Protein AF-X0YVS7-F1 (afdb_monomer)

Organism: NCBI:txid412755

Nearest PDB structures (foldseek):
  6ncr-assembly3_A  TM=9.269E-01  e=1.663E-16  Chlamydia trachomatis D/UW-3/CX
  6ncr-assembly3_B  TM=9.033E-01  e=6.149E-16  Chlamydia trachomatis D/UW-3/CX
  2a4m-assembly2_B  TM=9.485E-01  e=7.684E-14  Deinococcus radiodurans
  3tzl-assembly1_A  TM=8.059E-01  e=3.210E-11  Campylobacter jejuni subsp. jejuni NCTC 11168 = ATCC 700819
  5tev-assembly1_A  TM=7.959E-01  e=5.102E-10  Neisseria gonorrhoeae FA 1090

Structure (mmCIF, N/CA/C/O backbone):
data_AF-X0YVS7-F1
#
_entry.id   AF-X0YVS7-F1
#
loop_
_atom_site.group_PDB
_atom_site.id
_atom_site.type_symbol
_atom_site.label_atom_id
_atom_site.label_alt_id
_atom_site.label_comp_id
_atom_site.label_asym_id
_atom_site.label_entity_id
_atom_site.label_seq_id
_atom_site.pdbx_PDB_ins_code
_atom_site.Cartn_x
_atom_site.Cartn_y
_atom_site.Cartn_z
_atom_site.occupancy
_atom_site.B_iso_or_equiv
_atom_site.auth_seq_id
_atom_site.auth_comp_id
_atom_site.auth_asym_id
_atom_site.auth_atom_id
_atom_site.pdbx_PDB_model_num
ATOM 1 N N . SER A 1 1 ? -12.930 -1.961 31.053 1.00 79.44 1 SER A N 1
ATOM 2 C CA . SER A 1 1 ? -12.206 -1.254 29.972 1.00 79.44 1 SER A CA 1
ATOM 3 C C . SER A 1 1 ? -11.917 -2.235 28.845 1.00 79.44 1 SER A C 1
ATOM 5 O O . SER A 1 1 ? -11.417 -3.314 29.143 1.00 79.44 1 SER A O 1
ATOM 7 N N . LEU A 1 2 ? -12.246 -1.904 27.589 1.00 91.81 2 LEU A N 1
ATOM 8 C CA . LEU A 1 2 ? -12.100 -2.818 26.439 1.00 91.81 2 LEU A CA 1
ATOM 9 C C . LEU A 1 2 ? -10.646 -2.940 25.949 1.00 91.81 2 LEU A C 1
ATOM 11 O O . LEU A 1 2 ? -10.240 -4.007 25.489 1.00 91.81 2 LEU A O 1
ATOM 15 N N . VAL A 1 3 ? -9.836 -1.888 26.114 1.00 93.44 3 VAL A N 1
ATOM 16 C CA . VAL A 1 3 ? -8.416 -1.848 25.726 1.00 93.44 3 VAL A CA 1
ATOM 17 C C . VAL A 1 3 ? -7.592 -1.248 26.861 1.00 93.44 3 VAL A C 1
ATOM 19 O O . VAL A 1 3 ? -7.957 -0.228 27.440 1.00 93.44 3 VAL A O 1
ATOM 22 N N . SER A 1 4 ? -6.464 -1.876 27.190 1.00 92.19 4 SER A N 1
ATOM 23 C CA . SER A 1 4 ? -5.529 -1.360 28.191 1.00 92.19 4 SER A CA 1
ATOM 24 C C . SER A 1 4 ? -4.403 -0.552 27.542 1.00 92.19 4 SER A C 1
ATOM 26 O O . SER A 1 4 ? -3.980 -0.841 26.420 1.00 92.19 4 SER A O 1
ATOM 28 N N . VAL A 1 5 ? -3.847 0.420 28.272 1.00 90.88 5 VAL A N 1
ATOM 29 C CA . VAL A 1 5 ? -2.694 1.215 27.806 1.00 90.88 5 VAL A CA 1
ATOM 30 C C . VAL A 1 5 ? -1.506 0.328 27.381 1.00 90.88 5 VAL A C 1
ATOM 32 O O . VAL A 1 5 ? -0.957 0.557 26.300 1.00 90.88 5 VAL A O 1
ATOM 35 N N . PRO A 1 6 ? -1.126 -0.738 28.121 1.00 91.44 6 PRO A N 1
ATOM 36 C CA . PRO A 1 6 ? -0.067 -1.649 27.679 1.00 91.44 6 PRO A CA 1
ATOM 37 C C . PRO A 1 6 ? -0.381 -2.413 26.386 1.00 91.44 6 PRO A C 1
ATOM 39 O O . PRO A 1 6 ? 0.541 -2.806 25.671 1.00 91.44 6 PRO A O 1
ATOM 42 N N . ARG A 1 7 ? -1.657 -2.676 26.071 1.00 90.94 7 ARG A N 1
ATOM 43 C CA . ARG A 1 7 ? -2.043 -3.312 24.800 1.00 90.94 7 ARG A CA 1
ATOM 44 C C . ARG A 1 7 ? -1.901 -2.334 23.634 1.00 90.94 7 ARG A C 1
ATOM 46 O O . ARG A 1 7 ? -1.332 -2.726 22.616 1.00 90.94 7 AR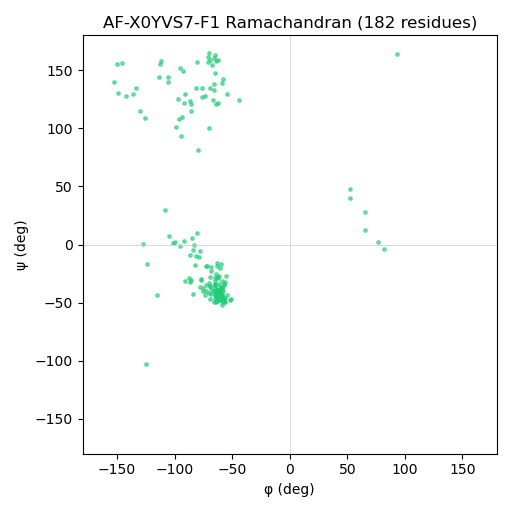G A O 1
ATOM 53 N N . ALA A 1 8 ? -2.343 -1.087 23.809 1.00 88.56 8 ALA A N 1
ATOM 54 C CA . ALA A 1 8 ? -2.214 -0.032 22.801 1.00 88.56 8 ALA A CA 1
ATOM 55 C C . ALA A 1 8 ? -0.738 0.273 22.476 1.00 88.56 8 ALA A C 1
ATOM 57 O O . ALA A 1 8 ? -0.341 0.280 21.316 1.00 88.56 8 ALA A O 1
ATOM 58 N N . ARG A 1 9 ? 0.127 0.380 23.497 1.00 87.94 9 ARG A N 1
ATOM 59 C CA . ARG A 1 9 ? 1.582 0.597 23.324 1.00 87.94 9 ARG A CA 1
ATOM 60 C C . ARG A 1 9 ? 2.322 -0.539 22.605 1.00 87.94 9 ARG A C 1
ATOM 62 O O . ARG A 1 9 ? 3.473 -0.370 22.207 1.00 87.94 9 ARG A O 1
ATOM 69 N N . ARG A 1 10 ? 1.714 -1.724 22.489 1.00 89.06 10 ARG A N 1
ATOM 70 C CA . ARG A 1 10 ? 2.327 -2.906 21.862 1.00 89.06 10 ARG A CA 1
ATOM 71 C C . ARG A 1 10 ? 1.964 -3.087 20.391 1.00 89.06 10 ARG A C 1
ATOM 73 O O . ARG A 1 10 ? 2.481 -4.016 19.782 1.00 89.06 10 ARG A O 1
ATOM 80 N N . ILE A 1 11 ? 1.139 -2.209 19.827 1.00 90.12 11 ILE A N 1
ATOM 81 C CA . ILE A 1 11 ? 0.800 -2.227 18.403 1.00 90.12 11 ILE A CA 1
ATOM 82 C C . ILE A 1 11 ? 2.081 -1.953 17.582 1.00 90.12 11 ILE A C 1
ATOM 84 O O . ILE A 1 11 ? 2.715 -0.917 17.802 1.00 90.12 11 ILE A O 1
ATOM 88 N N . PRO A 1 12 ? 2.500 -2.867 16.682 1.00 88.00 12 PRO A N 1
ATOM 89 C CA . PRO A 1 12 ? 3.775 -2.757 15.965 1.00 88.00 12 PRO A CA 1
ATOM 90 C C . PRO A 1 12 ? 3.917 -1.474 15.142 1.00 88.00 12 PRO A C 1
ATOM 92 O O . PRO A 1 12 ? 4.903 -0.760 15.297 1.00 88.00 12 PRO A O 1
ATOM 95 N N . THR A 1 13 ? 2.901 -1.127 14.353 1.00 84.81 13 THR A N 1
ATOM 96 C CA . THR A 1 13 ? 2.870 0.081 13.508 1.00 84.81 13 THR A CA 1
ATOM 97 C C . THR A 1 13 ? 3.038 1.368 14.305 1.00 84.81 13 THR A C 1
ATOM 99 O O . THR A 1 13 ? 3.748 2.267 13.866 1.00 84.81 13 THR A O 1
ATOM 102 N N . LEU A 1 14 ? 2.448 1.464 15.501 1.00 86.62 14 LEU A N 1
ATOM 103 C CA . LEU A 1 14 ? 2.638 2.629 16.369 1.00 86.62 14 LEU A CA 1
ATOM 104 C C . LEU A 1 14 ? 4.086 2.741 16.856 1.00 86.62 14 LEU A C 1
ATOM 106 O O . LEU A 1 14 ? 4.637 3.838 16.899 1.00 86.62 14 LEU A O 1
ATOM 110 N N . LYS A 1 15 ? 4.723 1.616 17.205 1.00 85.25 15 LYS A N 1
ATOM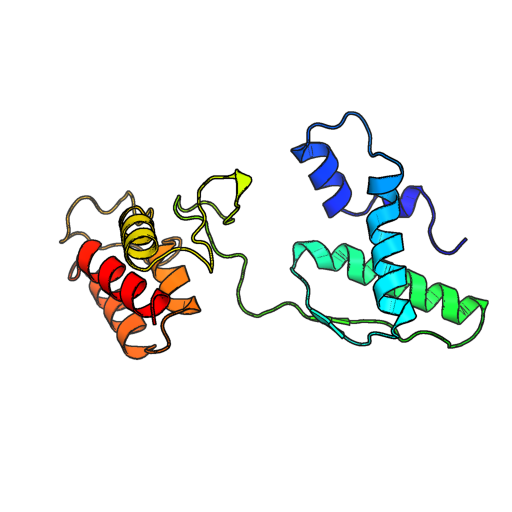 111 C CA . LYS A 1 15 ? 6.141 1.609 17.599 1.00 85.25 15 LYS A CA 1
ATOM 112 C C . LYS A 1 15 ? 7.042 2.042 16.448 1.00 85.25 15 LYS A C 1
ATOM 114 O O . LYS A 1 15 ? 7.980 2.805 16.667 1.00 85.25 15 LYS A O 1
ATOM 119 N N . GLU A 1 16 ? 6.753 1.559 15.244 1.00 86.44 16 GLU A N 1
ATOM 120 C CA . GLU A 1 16 ? 7.469 1.949 14.030 1.00 86.44 16 GLU A CA 1
ATOM 121 C C . GLU A 1 16 ? 7.295 3.441 13.750 1.00 86.44 16 GLU A C 1
ATOM 123 O O . GLU A 1 16 ? 8.291 4.132 13.587 1.00 86.44 16 GLU A O 1
ATOM 128 N N . GLN A 1 17 ? 6.074 3.976 13.824 1.00 86.12 17 GLN A N 1
ATOM 129 C CA . GLN A 1 17 ? 5.819 5.408 13.633 1.00 86.12 17 GLN A CA 1
ATOM 130 C C . GLN A 1 17 ? 6.556 6.288 14.648 1.00 86.12 17 GLN A C 1
ATOM 132 O O . GLN A 1 17 ? 7.164 7.280 14.256 1.00 86.12 17 GLN A O 1
ATOM 137 N N . VAL A 1 18 ? 6.547 5.930 15.938 1.00 87.94 18 VAL A N 1
ATOM 138 C CA . VAL A 1 18 ? 7.291 6.665 16.980 1.00 87.94 18 VAL A CA 1
ATOM 139 C C . VAL A 1 18 ? 8.786 6.695 16.664 1.00 87.94 18 VAL A C 1
ATOM 141 O O . VAL A 1 18 ? 9.413 7.749 16.751 1.00 87.94 18 VAL A O 1
ATOM 144 N N . ARG A 1 19 ? 9.349 5.553 16.254 1.00 88.12 19 ARG A N 1
ATOM 145 C CA . ARG A 1 19 ? 10.762 5.434 15.878 1.00 88.12 19 ARG A CA 1
ATOM 146 C C . ARG A 1 19 ? 11.085 6.243 14.621 1.00 88.12 19 ARG A C 1
ATOM 148 O O . ARG A 1 19 ? 12.054 6.997 14.617 1.00 88.12 19 ARG A O 1
ATOM 155 N N . ASP A 1 20 ? 10.290 6.091 13.570 1.00 85.81 20 ASP A N 1
ATOM 156 C CA . ASP A 1 20 ? 10.552 6.670 12.252 1.00 85.81 20 ASP A CA 1
ATOM 157 C C . ASP A 1 20 ? 10.382 8.200 12.267 1.00 85.81 20 ASP A C 1
ATOM 159 O O . ASP A 1 20 ? 11.137 8.918 11.612 1.00 85.81 20 ASP A O 1
ATOM 163 N N . LEU A 1 21 ? 9.452 8.710 13.083 1.00 85.75 21 LEU A N 1
ATOM 164 C CA . LEU A 1 21 ? 9.272 10.141 13.347 1.00 85.75 21 LEU A CA 1
ATOM 165 C C . LEU A 1 21 ? 10.218 10.687 14.430 1.00 85.75 21 LEU A C 1
ATOM 167 O O . LEU A 1 21 ? 10.166 11.879 14.726 1.00 85.75 21 LEU A O 1
ATOM 171 N N . LYS A 1 22 ? 11.081 9.842 15.012 1.00 88.94 22 LYS A N 1
ATOM 172 C CA . LYS A 1 22 ? 12.030 10.193 16.085 1.00 88.94 22 LYS A CA 1
ATOM 173 C C . LYS A 1 22 ? 11.363 10.897 17.273 1.00 88.94 22 LYS A C 1
ATOM 175 O O . LYS A 1 22 ? 11.903 11.852 17.824 1.00 88.94 22 LYS A O 1
ATOM 180 N N . LEU A 1 23 ? 10.175 10.434 17.656 1.00 87.62 23 LEU A N 1
ATOM 181 C CA . LEU A 1 23 ? 9.437 10.983 18.789 1.00 87.62 23 LEU A CA 1
ATOM 182 C C . LEU A 1 23 ? 9.981 10.397 20.096 1.00 87.62 23 LEU A C 1
ATOM 184 O O . LEU A 1 23 ? 10.153 9.185 20.209 1.00 87.62 23 LEU A O 1
ATOM 188 N N . GLU A 1 24 ? 10.191 11.241 21.107 1.00 85.19 24 GLU A N 1
ATOM 189 C CA . GLU A 1 24 ? 10.610 10.790 22.445 1.00 85.19 24 GLU A CA 1
ATOM 190 C C . GLU A 1 24 ? 9.539 9.926 23.124 1.00 85.19 24 GLU A C 1
ATOM 192 O O . GLU A 1 24 ? 9.838 8.983 23.857 1.00 85.19 24 GLU A O 1
ATOM 197 N N . SER A 1 25 ? 8.267 10.238 22.871 1.00 84.44 25 SER A N 1
ATOM 198 C CA . SER A 1 25 ? 7.131 9.475 23.371 1.00 84.44 25 SER A CA 1
ATOM 199 C C . SER A 1 25 ? 5.943 9.551 22.415 1.00 84.44 25 SER A C 1
ATOM 201 O O . SER A 1 25 ? 5.798 10.488 21.628 1.00 84.44 25 SER A O 1
ATOM 203 N N . ALA A 1 26 ? 5.076 8.540 22.474 1.00 85.44 26 ALA A N 1
ATOM 204 C CA . ALA A 1 26 ? 3.822 8.559 21.737 1.00 85.44 26 ALA A CA 1
ATOM 205 C C . ALA A 1 26 ? 2.840 9.527 22.407 1.00 85.44 26 ALA A C 1
ATOM 207 O O . ALA A 1 26 ? 2.559 9.400 23.602 1.00 85.44 26 ALA A O 1
ATOM 208 N N . SER A 1 27 ? 2.271 10.449 21.628 1.00 89.94 27 SER A N 1
ATOM 209 C CA . SER A 1 27 ? 1.167 11.281 22.103 1.00 89.94 27 SER A CA 1
ATOM 210 C C . SER A 1 27 ? -0.063 10.421 22.415 1.00 89.94 27 SER A C 1
ATOM 212 O O . SER A 1 27 ? -0.239 9.325 21.874 1.00 89.94 27 SER A O 1
ATOM 214 N N . MET A 1 28 ? -0.961 10.932 23.260 1.00 89.81 28 MET A N 1
ATOM 215 C CA . MET A 1 28 ? -2.230 10.248 23.533 1.00 89.81 28 MET A CA 1
ATOM 216 C C . MET A 1 28 ? -3.060 10.046 22.264 1.00 89.81 28 MET A C 1
ATOM 218 O O . MET A 1 28 ? -3.664 8.990 22.105 1.00 89.81 28 MET A O 1
ATOM 222 N N . ALA A 1 29 ? -3.033 11.011 21.340 1.00 90.81 29 ALA A N 1
ATOM 223 C CA . ALA A 1 29 ? -3.699 10.890 20.046 1.00 90.81 29 ALA A CA 1
ATOM 224 C C . ALA A 1 29 ? -3.126 9.727 19.220 1.00 90.81 29 ALA A C 1
ATOM 226 O O . ALA A 1 29 ? -3.884 8.919 18.690 1.00 90.81 29 ALA A O 1
ATOM 227 N N . LEU A 1 30 ? -1.797 9.587 19.176 1.00 90.19 30 LEU A N 1
ATOM 228 C CA . LEU A 1 30 ? -1.139 8.494 18.460 1.00 90.19 30 LEU A CA 1
ATOM 229 C C . LEU A 1 30 ? -1.452 7.126 19.089 1.00 90.19 30 LEU A C 1
ATOM 231 O O . LEU A 1 30 ? -1.698 6.159 18.376 1.00 90.19 30 LEU A O 1
ATOM 235 N N . LEU A 1 31 ? -1.495 7.043 20.422 1.00 90.81 31 LEU A N 1
ATOM 236 C CA . LEU A 1 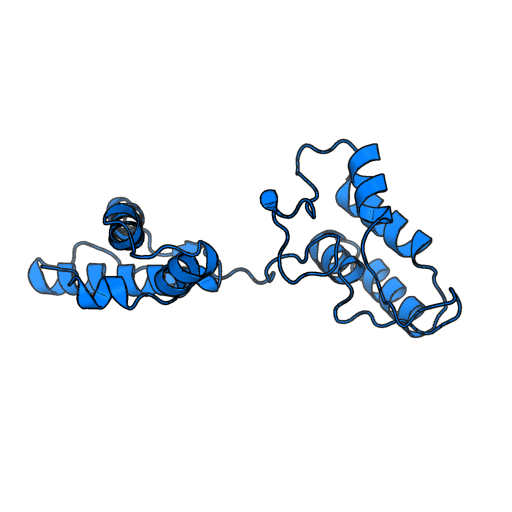31 ? -1.861 5.810 21.130 1.00 90.81 31 LEU A CA 1
ATOM 237 C C . LEU A 1 31 ? -3.337 5.434 20.959 1.00 90.81 31 LEU A C 1
ATOM 239 O O . LEU A 1 31 ? -3.658 4.247 20.905 1.00 90.81 31 LEU A O 1
ATOM 243 N N . ALA A 1 32 ? -4.227 6.426 20.908 1.00 92.50 32 ALA A N 1
ATOM 244 C CA . ALA A 1 32 ? -5.665 6.219 20.773 1.00 92.50 32 ALA A CA 1
ATOM 245 C C . ALA A 1 32 ? -6.107 5.982 19.322 1.00 92.50 32 ALA A C 1
ATOM 247 O O . ALA A 1 32 ? -7.190 5.445 19.111 1.00 92.50 32 ALA A O 1
ATOM 248 N N . TYR A 1 33 ? -5.286 6.335 18.330 1.00 93.88 33 TYR A N 1
ATOM 249 C CA . TYR A 1 33 ? -5.648 6.256 16.913 1.00 93.88 33 TYR A CA 1
ATOM 250 C C . TYR A 1 33 ? -6.199 4.881 16.476 1.00 93.88 33 TYR A C 1
ATOM 252 O O . TYR A 1 33 ? -7.283 4.855 15.897 1.00 93.88 33 TYR A O 1
ATOM 260 N N . PRO A 1 34 ? -5.583 3.729 16.812 1.00 94.62 34 PRO A N 1
ATOM 261 C CA . PRO A 1 34 ? -6.146 2.431 16.425 1.00 94.62 34 PRO A CA 1
ATOM 262 C C . PRO A 1 34 ? -7.463 2.088 17.136 1.00 94.62 34 PRO A C 1
ATOM 264 O O . PRO A 1 34 ? -8.241 1.278 16.643 1.00 94.62 34 PRO A O 1
ATOM 267 N N . ILE A 1 35 ? -7.722 2.689 18.302 1.00 95.44 35 ILE A N 1
ATOM 268 C CA . ILE A 1 35 ? -8.990 2.535 19.029 1.00 95.44 35 ILE A CA 1
ATOM 269 C C . ILE A 1 35 ? -10.078 3.363 18.341 1.00 95.44 35 ILE A C 1
ATOM 271 O O . ILE A 1 35 ? -11.201 2.889 18.197 1.00 95.44 35 ILE A O 1
ATOM 275 N N . LEU A 1 36 ? -9.739 4.572 17.884 1.00 96.75 36 LEU A N 1
ATOM 276 C CA . LEU A 1 36 ? -10.638 5.396 17.080 1.00 96.75 36 LEU A CA 1
ATOM 277 C C . LEU A 1 36 ? -10.979 4.696 15.757 1.00 96.75 36 LEU A C 1
ATOM 279 O O . LEU A 1 36 ? -12.152 4.548 15.443 1.00 96.75 36 LEU A O 1
ATOM 283 N N . GLN A 1 37 ? -9.979 4.133 15.073 1.00 97.06 37 GLN A N 1
ATOM 284 C CA . GLN A 1 37 ? -10.190 3.329 13.866 1.00 97.06 37 GLN A CA 1
ATOM 285 C C . GLN A 1 37 ? -11.106 2.119 14.124 1.00 97.06 37 GLN A C 1
ATOM 287 O O . GLN A 1 37 ? -11.955 1.792 13.297 1.00 97.06 37 GLN A O 1
ATOM 292 N N . ALA A 1 38 ? -10.963 1.451 15.273 1.00 97.38 38 ALA A N 1
ATOM 293 C CA . ALA A 1 38 ? -11.867 0.370 15.649 1.00 97.38 38 ALA A CA 1
ATOM 294 C C . ALA A 1 38 ? -13.306 0.871 15.852 1.00 97.38 38 ALA A C 1
ATOM 296 O O . ALA A 1 38 ? -14.245 0.194 15.442 1.00 97.38 38 ALA A O 1
ATOM 297 N N . ALA A 1 39 ? -13.488 2.052 16.450 1.00 97.69 39 ALA A N 1
ATOM 298 C CA . ALA A 1 39 ? -14.806 2.665 16.578 1.00 97.69 39 ALA A CA 1
ATOM 299 C C . ALA A 1 39 ? -15.421 2.961 15.201 1.00 97.69 39 ALA A C 1
ATOM 301 O O . ALA A 1 39 ? -16.575 2.597 14.986 1.00 97.69 39 ALA A O 1
ATOM 302 N N . ASP A 1 40 ? -14.643 3.511 14.262 1.00 98.19 40 ASP A N 1
ATOM 303 C CA . ASP A 1 40 ? -15.088 3.800 12.891 1.00 98.19 40 ASP A CA 1
ATOM 304 C C . ASP A 1 40 ? -15.563 2.532 12.156 1.00 98.19 40 ASP A C 1
ATOM 306 O O . ASP A 1 40 ? -16.600 2.539 11.496 1.00 98.19 40 ASP A O 1
ATOM 310 N N . ILE A 1 41 ? -14.841 1.414 12.302 1.00 98.06 41 ILE A N 1
ATOM 311 C CA . ILE A 1 41 ? -15.212 0.128 11.685 1.00 98.06 41 ILE A CA 1
ATOM 312 C C . ILE A 1 41 ? -16.477 -0.454 12.332 1.00 98.06 41 ILE A C 1
ATOM 314 O O . ILE A 1 41 ? -17.389 -0.916 11.642 1.00 98.06 41 ILE A O 1
ATOM 318 N N . LEU A 1 42 ? -16.535 -0.466 13.666 1.00 98.00 42 LEU A N 1
ATOM 319 C CA . LEU A 1 42 ? -17.599 -1.150 14.401 1.00 98.00 42 LEU A CA 1
ATOM 320 C C . LEU A 1 42 ? -18.910 -0.361 14.404 1.00 98.00 42 LEU A C 1
ATOM 322 O O . LEU A 1 42 ? -19.977 -0.976 14.396 1.00 98.00 42 LEU A O 1
ATOM 326 N N . MET A 1 43 ? -18.863 0.975 14.359 1.00 97.75 43 MET A N 1
ATOM 327 C CA . MET A 1 43 ? -20.076 1.800 14.338 1.00 97.75 43 MET A CA 1
ATOM 328 C C . MET A 1 43 ? -20.912 1.587 13.070 1.00 97.75 43 MET A C 1
ATOM 330 O O . MET A 1 43 ? -22.137 1.653 13.134 1.00 97.75 43 MET A O 1
ATOM 334 N N . VAL A 1 44 ? -20.266 1.271 11.942 1.00 97.56 44 VAL A N 1
ATOM 335 C CA . VAL A 1 44 ? -20.938 0.895 10.686 1.00 97.56 44 VAL A CA 1
ATOM 336 C C . VAL A 1 44 ? -21.137 -0.616 10.544 1.00 97.56 44 VAL A C 1
ATOM 338 O O . VAL A 1 44 ? -21.635 -1.065 9.517 1.00 97.56 44 VAL A O 1
ATOM 341 N N . LYS A 1 45 ? -20.759 -1.402 11.564 1.00 97.25 45 LYS A N 1
ATOM 342 C CA . LYS A 1 45 ? -20.797 -2.872 11.566 1.00 97.25 45 LYS A CA 1
ATOM 343 C C . LYS A 1 45 ? -20.090 -3.486 10.351 1.00 97.25 45 LYS A C 1
ATOM 345 O O . LYS A 1 45 ? -20.636 -4.364 9.697 1.00 97.25 45 LYS A O 1
ATOM 350 N N . GLY A 1 46 ? -18.881 -3.020 10.042 1.00 94.94 46 GLY A N 1
ATOM 351 C CA . GLY A 1 46 ? -18.110 -3.563 8.925 1.00 94.94 46 GLY A CA 1
ATOM 352 C C . GLY A 1 46 ? -17.675 -5.012 9.168 1.00 94.94 46 GLY A C 1
ATOM 353 O O . GLY A 1 46 ? -16.997 -5.288 10.155 1.00 94.94 46 GLY A O 1
ATOM 354 N N . ASP A 1 47 ? -18.019 -5.918 8.252 1.00 95.06 47 ASP A N 1
ATOM 355 C CA . ASP A 1 47 ? -17.567 -7.319 8.274 1.00 95.06 47 ASP A CA 1
ATOM 356 C C . ASP A 1 47 ? -16.203 -7.511 7.595 1.00 95.06 47 ASP A C 1
ATOM 358 O O . ASP A 1 47 ? -15.422 -8.374 7.987 1.00 95.06 47 ASP A O 1
ATOM 362 N N . LEU A 1 48 ? -15.892 -6.691 6.586 1.00 95.75 48 LEU A N 1
ATOM 363 C CA . LEU A 1 48 ? -14.672 -6.786 5.788 1.00 95.75 48 LEU A CA 1
ATOM 364 C C . LEU A 1 48 ? -14.064 -5.399 5.584 1.00 95.75 48 LEU A C 1
ATOM 366 O O . LEU A 1 48 ? -14.748 -4.471 5.157 1.00 95.75 48 LEU A O 1
ATOM 370 N N . VAL A 1 49 ? -12.769 -5.259 5.868 1.00 95.81 49 VAL A N 1
ATOM 371 C CA . VAL A 1 49 ? -12.065 -3.972 5.827 1.00 95.81 49 VAL A CA 1
ATOM 372 C C . VAL A 1 49 ? -10.842 -4.075 4.911 1.00 95.81 49 VAL A C 1
ATOM 374 O O . VAL A 1 49 ? -9.861 -4.726 5.281 1.00 95.81 49 VAL A O 1
ATOM 377 N N . PRO A 1 50 ? -10.863 -3.443 3.721 1.00 93.38 50 PRO A N 1
ATOM 378 C CA . PRO A 1 50 ? -9.700 -3.367 2.844 1.00 93.38 50 PRO A CA 1
ATOM 379 C C . PRO A 1 50 ? -8.558 -2.604 3.514 1.00 93.38 50 PRO A C 1
ATOM 381 O O . PRO A 1 50 ? -8.716 -1.444 3.894 1.00 93.38 50 PRO A O 1
ATOM 384 N N . VAL A 1 51 ? -7.402 -3.250 3.662 1.00 91.25 51 VAL A N 1
ATOM 385 C CA . VAL A 1 51 ? -6.248 -2.675 4.357 1.00 91.25 51 VAL A CA 1
ATOM 386 C C . VAL A 1 51 ? -4.913 -3.105 3.753 1.00 91.25 51 VAL A C 1
ATOM 388 O O . VAL A 1 51 ? -4.780 -4.165 3.143 1.00 91.25 51 VAL A O 1
ATOM 391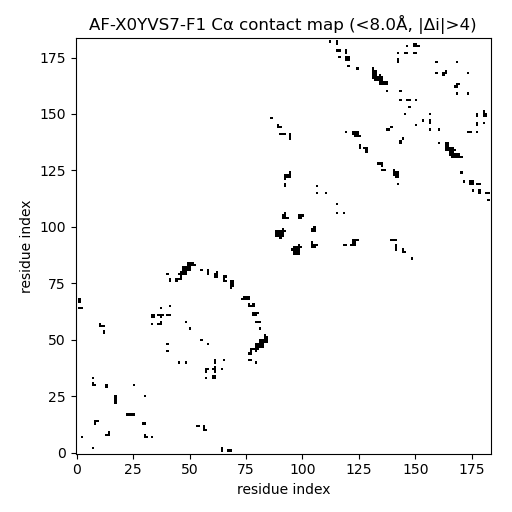 N N . GLY A 1 52 ? -3.883 -2.284 3.971 1.00 87.44 52 GLY A N 1
ATOM 392 C CA . GLY A 1 52 ? -2.495 -2.683 3.743 1.00 87.44 52 GLY A CA 1
ATOM 393 C C . GLY A 1 52 ? -2.022 -3.724 4.765 1.00 87.44 52 GLY A C 1
ATOM 394 O O . GLY A 1 52 ? -2.568 -3.833 5.865 1.00 87.44 52 GLY A O 1
ATOM 395 N N . LYS A 1 53 ? -0.971 -4.483 4.423 1.00 85.19 53 LYS A N 1
ATOM 396 C CA . LYS A 1 53 ? -0.380 -5.498 5.322 1.00 85.19 53 LYS A CA 1
ATOM 397 C C . LYS A 1 53 ? 0.080 -4.914 6.659 1.00 85.19 53 LYS A C 1
ATOM 399 O O . LYS A 1 53 ? -0.035 -5.572 7.686 1.00 85.19 53 LYS A O 1
ATOM 404 N N . ASP A 1 54 ? 0.579 -3.684 6.643 1.00 84.38 54 ASP A N 1
ATOM 405 C CA . ASP A 1 54 ? 0.988 -2.928 7.827 1.00 84.38 54 ASP A CA 1
ATOM 406 C C . ASP A 1 54 ? -0.188 -2.679 8.788 1.00 84.38 54 ASP A C 1
ATOM 408 O O . ASP A 1 54 ? -0.037 -2.753 10.004 1.00 84.38 54 ASP A O 1
ATOM 412 N N . GLN A 1 55 ? -1.396 -2.490 8.263 1.00 89.62 55 GLN A N 1
ATOM 413 C CA . GLN A 1 55 ? -2.582 -2.150 9.053 1.00 89.62 55 GLN A CA 1
ATOM 414 C C . GLN A 1 55 ? -3.301 -3.365 9.667 1.00 89.62 55 GLN A C 1
ATOM 416 O O . GLN A 1 55 ? -4.215 -3.193 10.475 1.00 89.62 55 GLN A O 1
ATOM 421 N N . LEU A 1 56 ? -2.878 -4.599 9.365 1.00 92.19 56 LEU A N 1
ATOM 422 C CA . LEU A 1 56 ? -3.491 -5.816 9.922 1.00 92.19 56 LEU A CA 1
ATOM 423 C C . LEU A 1 56 ? -3.495 -5.837 11.456 1.00 92.19 56 LEU A C 1
ATOM 425 O O . LEU A 1 56 ? -4.433 -6.337 12.074 1.00 92.19 56 LEU A O 1
ATOM 429 N N . SER A 1 57 ? -2.478 -5.245 12.086 1.00 93.88 57 SER A N 1
ATOM 430 C CA . SER A 1 57 ? -2.410 -5.150 13.547 1.00 93.88 57 SER A CA 1
ATOM 431 C C . SER A 1 57 ? -3.529 -4.291 14.159 1.00 93.88 57 SER A C 1
ATOM 433 O O . SER A 1 57 ? -3.949 -4.552 15.289 1.00 93.88 57 SER A O 1
ATOM 435 N N . HIS A 1 58 ? -4.045 -3.301 13.420 1.00 95.06 58 HIS A N 1
ATOM 436 C CA . HIS A 1 58 ? -5.189 -2.485 13.838 1.00 95.06 58 HIS A CA 1
ATOM 437 C C . HIS A 1 58 ? -6.506 -3.240 13.649 1.00 95.06 58 HIS A C 1
ATOM 439 O O . HIS A 1 58 ? -7.394 -3.156 14.499 1.00 95.06 58 HIS A O 1
ATOM 445 N N . ILE A 1 59 ? -6.618 -4.036 12.580 1.00 96.31 59 ILE A N 1
ATOM 446 C CA . ILE A 1 59 ? -7.776 -4.914 12.383 1.00 96.31 59 ILE A CA 1
ATOM 447 C C . ILE A 1 59 ? -7.848 -5.961 13.495 1.00 96.31 59 ILE A C 1
ATOM 449 O O . ILE A 1 59 ? -8.917 -6.160 14.064 1.00 96.31 59 ILE A O 1
ATOM 453 N N . GLU A 1 60 ? -6.724 -6.552 13.909 1.00 95.62 60 GLU A N 1
ATOM 454 C CA . GLU A 1 60 ? -6.733 -7.492 15.038 1.00 95.62 60 GLU A CA 1
ATOM 455 C C . GLU A 1 60 ? -7.150 -6.821 16.354 1.00 95.62 60 GLU A C 1
ATOM 457 O O . GLU A 1 60 ? -7.943 -7.383 17.108 1.00 95.62 60 GLU A O 1
ATOM 462 N N . LEU A 1 61 ? -6.705 -5.585 16.612 1.00 96.19 61 LEU A N 1
ATOM 463 C CA . LEU A 1 61 ? -7.206 -4.822 17.759 1.00 96.19 61 LEU A CA 1
ATOM 464 C C . LEU A 1 61 ? -8.724 -4.600 17.667 1.00 96.19 61 LEU A C 1
ATOM 466 O O . LEU A 1 61 ? -9.427 -4.757 18.663 1.00 96.19 61 LEU A O 1
ATOM 470 N N . THR A 1 62 ? -9.235 -4.268 16.482 1.00 97.56 62 THR A N 1
ATOM 471 C CA . THR A 1 62 ? -10.675 -4.079 16.249 1.00 97.56 62 THR A CA 1
ATOM 472 C C . THR A 1 62 ? -11.451 -5.365 16.545 1.00 97.56 62 THR A C 1
ATOM 474 O O . THR A 1 62 ? -12.465 -5.332 17.240 1.00 97.56 62 THR A O 1
ATOM 477 N N . ARG A 1 63 ? -10.928 -6.520 16.117 1.00 97.75 63 ARG A N 1
ATOM 478 C CA . ARG A 1 63 ? -11.487 -7.849 16.415 1.00 97.75 63 ARG A CA 1
ATOM 479 C C . ARG A 1 63 ? -11.463 -8.172 17.907 1.00 97.75 63 ARG A C 1
ATOM 481 O O . ARG A 1 63 ? -12.412 -8.754 18.428 1.00 97.75 63 ARG A O 1
ATOM 488 N N . GLU A 1 64 ? -10.384 -7.834 18.615 1.00 96.94 64 GLU A N 1
ATOM 489 C CA . GLU A 1 64 ? -10.311 -7.961 20.079 1.00 96.94 64 GLU A CA 1
ATOM 490 C C . GLU A 1 64 ? -11.376 -7.102 20.777 1.00 96.94 64 GLU A C 1
ATOM 492 O O . GLU A 1 64 ? -12.040 -7.588 21.693 1.00 96.94 64 GLU A O 1
ATOM 497 N N . ILE A 1 65 ? -11.562 -5.852 20.339 1.00 97.62 65 ILE A N 1
ATOM 498 C CA . ILE A 1 65 ? -12.567 -4.935 20.895 1.00 97.62 65 ILE A CA 1
ATOM 499 C C . ILE A 1 65 ? -13.979 -5.472 20.656 1.00 97.62 65 ILE A C 1
ATOM 501 O O . ILE A 1 65 ? -14.753 -5.543 21.609 1.00 97.62 65 ILE A O 1
ATOM 505 N N . ALA A 1 66 ? -14.293 -5.889 19.425 1.00 98.12 66 ALA A N 1
ATOM 506 C CA . ALA A 1 66 ? -15.595 -6.447 19.065 1.00 98.12 66 ALA A CA 1
ATOM 507 C C . ALA A 1 66 ? -15.943 -7.669 19.926 1.00 98.12 66 ALA A C 1
ATOM 509 O O . ALA A 1 66 ? -17.005 -7.706 20.543 1.00 98.12 66 ALA A O 1
ATOM 510 N N . ARG A 1 67 ? -15.009 -8.628 20.043 1.00 97.94 67 ARG A N 1
ATOM 511 C CA . ARG A 1 67 ? -15.181 -9.828 20.880 1.00 97.94 67 ARG A CA 1
ATOM 512 C C . ARG A 1 67 ? -15.430 -9.466 22.341 1.00 97.94 67 ARG A C 1
ATOM 514 O O . ARG A 1 67 ? -16.450 -9.851 22.892 1.00 97.94 67 ARG A O 1
ATOM 521 N N . ARG A 1 68 ? -14.570 -8.634 22.938 1.00 97.62 68 ARG A N 1
ATOM 522 C CA . ARG A 1 68 ? -14.715 -8.224 24.348 1.00 97.62 68 ARG A CA 1
ATOM 523 C C . ARG A 1 68 ? -16.017 -7.485 24.625 1.00 97.62 68 ARG A C 1
ATOM 525 O O . ARG A 1 68 ? -16.596 -7.657 25.696 1.00 97.62 68 ARG A O 1
ATOM 532 N N . PHE A 1 69 ? -16.442 -6.629 23.696 1.00 98.25 69 PHE A N 1
ATOM 533 C CA . PHE A 1 69 ? -17.711 -5.926 23.815 1.00 98.25 69 PHE A CA 1
ATOM 534 C C . PHE A 1 69 ? -18.866 -6.925 23.797 1.00 98.25 69 PHE A C 1
ATOM 536 O O . PHE A 1 69 ? -19.698 -6.901 24.699 1.00 98.25 69 PHE A O 1
ATOM 543 N N . ASN A 1 70 ? -18.868 -7.837 22.823 1.00 97.75 70 ASN A N 1
ATOM 544 C CA . ASN A 1 70 ? -19.906 -8.849 22.696 1.00 97.75 70 ASN A CA 1
ATOM 545 C C . ASN A 1 70 ? -19.976 -9.780 23.913 1.00 97.75 70 ASN A C 1
ATOM 547 O O . ASN A 1 70 ? -21.068 -10.084 24.383 1.00 97.75 70 ASN A O 1
ATOM 551 N N . ASP A 1 71 ? -18.826 -10.172 24.464 1.00 97.38 71 ASP A N 1
ATOM 552 C CA . ASP A 1 71 ? -18.750 -11.003 25.669 1.00 97.38 71 ASP A CA 1
ATOM 553 C C . ASP A 1 71 ? -19.311 -10.279 26.905 1.00 97.38 71 ASP A C 1
ATOM 555 O O . ASP A 1 71 ? -19.911 -10.901 27.777 1.00 97.38 71 ASP A O 1
ATOM 559 N N . SER A 1 72 ? -19.116 -8.957 26.993 1.00 97.25 72 SER A N 1
ATOM 560 C CA . SER A 1 72 ? -19.519 -8.161 28.162 1.00 97.25 72 SER A CA 1
ATOM 561 C C . SER A 1 72 ? -20.970 -7.680 28.099 1.00 97.25 72 SER A C 1
ATOM 563 O O . SER A 1 72 ? -21.600 -7.508 29.139 1.00 97.25 72 SER A O 1
ATOM 565 N N . PHE A 1 73 ? -21.483 -7.410 26.896 1.00 97.31 73 PHE A N 1
ATOM 566 C CA . PHE A 1 73 ? -22.748 -6.693 26.689 1.00 97.31 73 PHE A CA 1
ATOM 567 C C . PHE A 1 73 ? -23.742 -7.425 25.775 1.00 97.31 73 PHE A C 1
ATOM 569 O O . PHE A 1 73 ? -24.841 -6.924 25.548 1.00 97.31 73 PHE A O 1
ATOM 576 N N . GLY A 1 74 ? -23.385 -8.606 25.269 1.00 96.69 74 GLY A N 1
ATOM 577 C CA . GLY A 1 74 ? -24.173 -9.363 24.301 1.00 96.69 74 GLY A CA 1
ATOM 578 C C . GLY A 1 74 ? -23.779 -9.076 22.845 1.00 96.69 74 GLY A C 1
ATOM 579 O O . GLY A 1 74 ? -23.087 -8.098 22.561 1.00 96.69 74 GLY A O 1
ATOM 580 N N . PRO A 1 75 ? -24.198 -9.931 21.896 1.00 96.44 75 PRO A N 1
ATOM 581 C CA . PRO A 1 75 ? -23.738 -9.890 20.509 1.00 96.44 75 PRO A CA 1
ATOM 582 C C . PRO A 1 75 ? -24.283 -8.661 19.766 1.00 96.44 75 PRO A C 1
ATOM 584 O O . PRO A 1 75 ? -25.425 -8.650 19.310 1.00 96.44 75 PRO A O 1
ATOM 587 N N . VAL A 1 76 ? -23.454 -7.623 19.627 1.00 97.25 76 VAL A N 1
ATOM 588 C CA . VAL A 1 76 ? -23.821 -6.355 18.970 1.00 97.25 76 VAL A CA 1
ATOM 589 C C . VAL A 1 76 ? -23.016 -6.123 17.697 1.00 97.25 76 VAL A C 1
ATOM 591 O O . VAL A 1 76 ? -23.580 -5.696 16.681 1.00 97.25 76 VAL A O 1
ATOM 594 N N . PHE A 1 77 ? -21.711 -6.390 17.748 1.00 98.00 77 PHE A N 1
ATOM 595 C CA . PHE A 1 77 ? -20.787 -6.089 16.661 1.00 98.00 77 PHE A CA 1
ATOM 596 C C . PHE A 1 77 ? -20.358 -7.344 15.898 1.00 98.00 77 PHE A C 1
ATOM 598 O O . PHE A 1 77 ? -20.062 -8.362 16.529 1.00 98.00 77 PHE A O 1
ATOM 605 N N . PRO A 1 78 ? -20.246 -7.286 14.560 1.00 97.44 78 PRO A N 1
ATOM 606 C CA . PRO A 1 78 ? -19.521 -8.312 13.825 1.00 97.44 78 PRO A CA 1
ATOM 607 C C . PRO A 1 78 ? -18.030 -8.277 14.181 1.00 97.44 78 PRO A C 1
ATOM 609 O O . PRO A 1 78 ? -17.510 -7.285 14.702 1.00 97.44 78 PRO A O 1
ATOM 612 N N . VAL A 1 79 ? -17.330 -9.378 13.905 1.00 97.81 79 VAL A N 1
ATOM 613 C CA . VAL A 1 79 ? -15.878 -9.470 14.086 1.00 97.81 79 VAL A CA 1
ATOM 614 C C . VAL A 1 79 ? -15.221 -9.256 12.715 1.00 97.81 79 VAL A C 1
ATOM 616 O O . VAL A 1 79 ? -15.191 -10.202 11.931 1.00 97.81 79 VAL A O 1
ATOM 619 N N . PRO A 1 80 ? -14.692 -8.053 12.413 1.00 97.38 80 PRO A N 1
ATOM 620 C CA . PRO A 1 80 ? -14.242 -7.711 11.065 1.00 97.38 80 PRO A CA 1
ATOM 621 C C . PRO A 1 80 ? -13.059 -8.557 10.602 1.00 97.38 80 PRO A C 1
ATOM 623 O O . PRO A 1 80 ? -12.175 -8.903 11.391 1.00 97.38 80 PRO A O 1
ATOM 626 N N . GLU A 1 81 ? -12.982 -8.824 9.306 1.00 96.62 81 GLU A N 1
ATOM 627 C CA . GLU A 1 81 ? -11.826 -9.421 8.644 1.00 96.62 81 GLU A CA 1
ATOM 628 C C . GLU A 1 81 ? -11.056 -8.377 7.831 1.00 96.62 81 GLU A C 1
ATOM 630 O O . GLU A 1 81 ? -11.623 -7.448 7.258 1.00 96.62 81 GLU A O 1
ATOM 635 N N . GLY A 1 82 ? -9.729 -8.505 7.800 1.00 95.12 82 GLY A N 1
ATOM 636 C CA . GLY A 1 82 ? -8.876 -7.636 6.993 1.00 95.12 82 GLY A CA 1
ATOM 637 C C . GLY A 1 82 ? -8.745 -8.189 5.580 1.00 95.12 82 GLY A C 1
ATOM 638 O O . GLY A 1 82 ? -8.274 -9.311 5.409 1.00 95.12 82 GLY A O 1
ATOM 639 N N . LEU A 1 83 ? -9.097 -7.395 4.570 1.00 93.19 83 LEU A N 1
ATOM 640 C CA . LEU A 1 83 ? -8.873 -7.736 3.168 1.00 93.19 83 LEU A CA 1
ATOM 641 C C . LEU A 1 83 ? -7.575 -7.087 2.684 1.00 93.19 83 LEU A C 1
ATOM 643 O O . LEU A 1 83 ? -7.514 -5.878 2.470 1.00 93.19 83 LEU A O 1
ATOM 647 N N . VAL A 1 84 ? -6.539 -7.898 2.486 1.00 88.50 84 VAL A N 1
ATOM 648 C CA . VAL A 1 84 ? -5.279 -7.440 1.891 1.00 88.50 84 VAL A CA 1
ATOM 649 C C . VAL A 1 84 ? -5.335 -7.659 0.387 1.00 88.50 84 VAL A C 1
ATOM 651 O O . VAL A 1 84 ? -5.505 -8.786 -0.073 1.00 88.50 84 VAL A O 1
ATOM 654 N N . GLY A 1 85 ? -5.179 -6.578 -0.377 1.00 80.00 85 GLY A N 1
ATOM 655 C CA . GLY A 1 85 ? -5.152 -6.645 -1.836 1.00 80.00 85 GLY A CA 1
ATOM 656 C C . GLY A 1 85 ? -3.984 -7.486 -2.385 1.00 80.00 85 GLY A C 1
ATOM 657 O O . GLY A 1 85 ? -2.969 -7.667 -1.705 1.00 80.00 85 GLY A O 1
ATOM 658 N N . PRO A 1 86 ? -4.095 -7.979 -3.633 1.00 70.06 86 PRO A N 1
ATOM 659 C CA . PRO A 1 86 ? -3.064 -8.810 -4.259 1.00 70.06 86 PRO A CA 1
ATOM 660 C C . PRO A 1 86 ? -1.785 -8.024 -4.578 1.00 70.06 86 PRO A C 1
ATOM 662 O O . PRO A 1 86 ? -0.691 -8.587 -4.597 1.00 70.06 86 PRO A O 1
ATOM 665 N N . VAL A 1 87 ? -1.915 -6.715 -4.809 1.00 67.25 87 VAL A N 1
ATOM 666 C CA . VAL A 1 87 ? -0.804 -5.841 -5.186 1.00 67.25 87 VAL A CA 1
ATOM 667 C C . VAL A 1 87 ? -0.091 -5.355 -3.927 1.00 67.25 87 VAL A C 1
ATOM 669 O O . VAL A 1 87 ? -0.686 -4.731 -3.046 1.00 67.25 87 VAL A O 1
ATOM 672 N N . ALA A 1 88 ? 1.202 -5.663 -3.833 1.00 70.31 88 ALA A N 1
ATOM 673 C CA . ALA A 1 88 ? 2.069 -5.117 -2.797 1.00 70.31 88 ALA A CA 1
ATOM 674 C C . ALA A 1 88 ? 2.226 -3.597 -2.966 1.00 70.31 88 ALA A C 1
ATOM 676 O O . ALA A 1 88 ? 1.963 -3.045 -4.031 1.00 70.31 88 ALA A O 1
ATOM 677 N N . THR A 1 89 ? 2.692 -2.917 -1.921 1.00 83.19 89 THR A N 1
ATOM 678 C CA . THR A 1 89 ? 3.065 -1.499 -1.987 1.00 83.19 89 THR A CA 1
ATOM 679 C C . THR A 1 89 ? 3.874 -1.205 -3.252 1.00 83.19 89 THR A C 1
ATOM 681 O O . THR A 1 89 ? 4.904 -1.841 -3.485 1.00 83.19 89 THR A O 1
ATOM 684 N N . LEU A 1 90 ? 3.416 -0.247 -4.063 1.00 90.06 90 LEU A N 1
ATOM 685 C CA . LEU A 1 90 ? 4.133 0.138 -5.275 1.00 90.06 90 LEU A CA 1
ATOM 686 C C . LEU A 1 90 ? 5.486 0.772 -4.911 1.00 90.06 90 LEU A C 1
ATOM 688 O O . LEU A 1 90 ? 5.533 1.648 -4.033 1.00 90.06 90 LEU A O 1
ATOM 692 N N . PRO A 1 91 ? 6.584 0.361 -5.573 1.00 92.56 91 PRO A N 1
ATOM 693 C CA . PRO A 1 91 ? 7.888 0.960 -5.349 1.00 92.56 91 PRO A CA 1
ATOM 694 C C . PRO A 1 91 ? 7.909 2.406 -5.848 1.00 92.56 91 PRO A C 1
ATOM 696 O O . PRO A 1 91 ? 7.143 2.795 -6.731 1.00 92.56 91 PRO A O 1
ATOM 699 N N . GLY A 1 92 ? 8.789 3.218 -5.275 1.00 94.12 92 GLY A N 1
ATOM 700 C CA . GLY A 1 92 ? 9.014 4.578 -5.749 1.00 94.12 92 GLY A CA 1
ATOM 701 C C . GLY A 1 92 ? 9.718 4.614 -7.105 1.00 94.12 92 GLY A C 1
ATOM 702 O O . GLY A 1 92 ? 10.337 3.635 -7.526 1.00 94.12 92 GLY A O 1
ATOM 703 N N . LEU A 1 93 ? 9.686 5.780 -7.756 1.00 93.88 93 LEU A N 1
ATOM 704 C CA . LEU A 1 93 ? 10.452 6.045 -8.985 1.00 93.88 93 LEU A CA 1
ATOM 705 C C . LEU A 1 93 ? 11.959 5.780 -8.815 1.00 93.88 93 LEU A C 1
ATOM 707 O O . LEU A 1 93 ? 12.645 5.446 -9.774 1.00 93.88 93 LEU A O 1
ATOM 711 N N . ASP A 1 94 ? 12.465 5.900 -7.588 1.00 91.31 94 ASP A N 1
ATOM 712 C CA . ASP A 1 94 ? 13.856 5.675 -7.193 1.00 91.31 94 ASP A CA 1
ATOM 713 C C . ASP A 1 94 ? 14.190 4.201 -6.893 1.00 91.31 94 ASP A C 1
ATOM 715 O O . ASP A 1 94 ? 15.284 3.904 -6.420 1.00 91.31 94 ASP A O 1
ATOM 719 N N . GLY A 1 95 ? 13.254 3.273 -7.118 1.00 87.62 95 GLY A N 1
ATOM 720 C CA . GLY A 1 95 ? 13.436 1.845 -6.840 1.00 87.62 95 GLY A CA 1
ATOM 721 C C . GLY A 1 95 ? 13.331 1.470 -5.359 1.00 87.62 95 GLY A C 1
ATOM 722 O O . GLY A 1 95 ? 13.473 0.297 -5.012 1.00 87.62 95 GLY A O 1
ATOM 723 N N . LYS A 1 96 ? 13.046 2.428 -4.465 1.00 87.31 96 LYS A N 1
ATOM 724 C CA . LYS A 1 96 ? 12.806 2.122 -3.050 1.00 87.31 96 LYS A CA 1
ATOM 725 C C . LYS A 1 96 ? 11.475 1.404 -2.866 1.00 87.31 96 LYS A C 1
ATOM 727 O O . LYS A 1 96 ? 10.541 1.562 -3.646 1.00 87.31 96 LYS A O 1
ATOM 732 N N . ALA A 1 97 ? 11.368 0.668 -1.762 1.00 83.44 97 ALA A N 1
ATOM 733 C CA . ALA A 1 97 ? 10.243 -0.221 -1.470 1.00 83.44 97 ALA A CA 1
ATOM 734 C C . ALA A 1 97 ? 8.857 0.455 -1.401 1.00 83.44 97 ALA A C 1
ATOM 736 O O . ALA A 1 97 ? 7.849 -0.245 -1.439 1.00 83.44 97 ALA A O 1
ATOM 737 N N . LYS A 1 98 ? 8.783 1.786 -1.269 1.00 87.50 98 LYS A N 1
ATOM 738 C CA . LYS A 1 98 ? 7.519 2.516 -1.130 1.00 87.50 98 LYS A CA 1
ATOM 739 C C . LYS A 1 98 ? 7.546 3.847 -1.876 1.00 87.50 98 LYS A C 1
ATOM 741 O O . LYS A 1 98 ? 8.426 4.679 -1.648 1.00 87.50 98 LYS A O 1
ATOM 746 N N . MET A 1 99 ? 6.533 4.058 -2.710 1.00 92.19 99 MET A N 1
ATOM 747 C CA . MET A 1 99 ? 6.186 5.370 -3.243 1.00 92.19 99 MET A CA 1
ATOM 748 C C . MET A 1 99 ? 5.632 6.268 -2.123 1.00 92.19 99 MET A C 1
ATOM 750 O O . MET A 1 99 ? 4.780 5.847 -1.337 1.00 92.19 99 MET A O 1
ATOM 754 N N . GLY A 1 100 ? 6.080 7.522 -2.054 1.00 89.50 100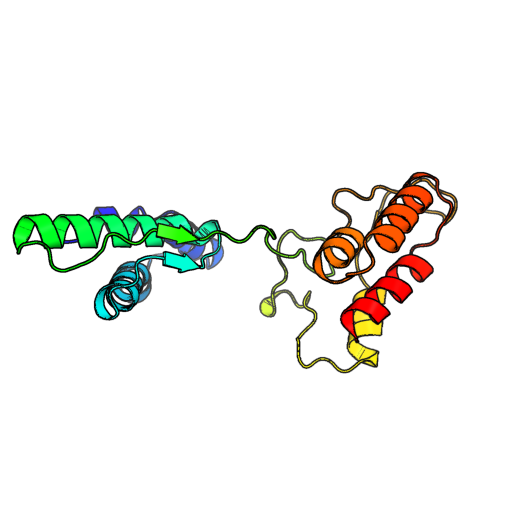 GLY A N 1
ATOM 755 C CA . GLY A 1 100 ? 5.570 8.494 -1.093 1.00 89.50 100 GLY A CA 1
ATOM 756 C C . GLY A 1 100 ? 5.695 9.935 -1.573 1.00 89.50 100 GLY A C 1
ATOM 757 O O . GLY A 1 100 ? 6.721 10.346 -2.107 1.00 89.50 100 GLY A O 1
ATOM 758 N N . LYS A 1 101 ? 4.660 10.743 -1.307 1.00 88.69 101 LYS A N 1
ATOM 759 C CA . LYS A 1 101 ? 4.656 12.183 -1.622 1.00 88.69 101 LYS A CA 1
ATOM 760 C C . LYS A 1 101 ? 5.841 12.913 -0.983 1.00 88.69 101 LYS A C 1
ATOM 762 O O . LYS A 1 101 ? 6.518 13.682 -1.654 1.00 88.69 101 LYS A O 1
ATOM 767 N N . SER A 1 102 ? 6.110 12.645 0.294 1.00 85.88 102 SER A N 1
ATOM 768 C CA . SER A 1 102 ? 7.222 13.250 1.042 1.00 85.88 102 SER A CA 1
ATOM 769 C C . SER A 1 102 ? 8.603 12.797 0.566 1.00 85.88 102 SER A C 1
ATOM 771 O O . SER A 1 102 ? 9.586 13.476 0.838 1.00 85.88 102 SER A O 1
ATOM 773 N N . LEU A 1 103 ? 8.684 11.671 -0.147 1.00 86.88 103 LEU A N 1
ATOM 774 C CA . LEU A 1 103 ? 9.927 11.147 -0.711 1.00 86.88 103 LEU A CA 1
ATOM 775 C C . LEU A 1 103 ? 10.230 11.731 -2.098 1.00 86.88 103 LEU A C 1
ATOM 777 O O . LEU A 1 103 ? 11.302 11.478 -2.635 1.00 86.88 103 LEU A O 1
ATOM 781 N N . GLY A 1 104 ? 9.289 12.470 -2.700 1.00 91.19 104 GLY A N 1
ATOM 782 C CA . GLY A 1 104 ? 9.445 13.029 -4.045 1.00 91.19 104 GLY A CA 1
ATOM 783 C C . GLY A 1 104 ? 9.527 11.977 -5.159 1.00 91.19 104 GLY A C 1
ATOM 784 O O . GLY A 1 104 ? 9.868 12.314 -6.287 1.00 91.19 104 GLY A O 1
ATOM 785 N N . ASN A 1 105 ? 9.202 10.714 -4.868 1.00 94.50 105 ASN A N 1
ATOM 786 C CA . ASN A 1 105 ? 9.367 9.573 -5.774 1.00 94.50 105 ASN A CA 1
ATOM 787 C C . ASN A 1 105 ? 8.022 9.040 -6.306 1.00 94.50 105 ASN A C 1
ATOM 789 O O . ASN A 1 105 ? 7.893 7.841 -6.556 1.00 94.50 105 ASN A O 1
ATOM 793 N N . ALA A 1 106 ? 7.019 9.916 -6.441 1.00 95.31 106 ALA A N 1
ATOM 794 C CA . ALA A 1 106 ? 5.640 9.562 -6.774 1.00 95.31 106 ALA A CA 1
ATOM 795 C C . ALA A 1 106 ? 5.182 10.082 -8.143 1.00 95.31 106 ALA A C 1
ATOM 797 O O . ALA A 1 106 ? 5.508 11.205 -8.544 1.00 95.31 106 ALA A O 1
ATOM 798 N N . ILE A 1 107 ? 4.352 9.279 -8.812 1.00 95.25 107 ILE A N 1
ATOM 799 C CA . ILE A 1 107 ? 3.483 9.709 -9.914 1.00 95.25 107 ILE A CA 1
ATOM 800 C C . ILE A 1 107 ? 2.102 9.964 -9.307 1.00 95.25 107 ILE A C 1
ATOM 802 O O . ILE A 1 107 ? 1.568 9.100 -8.613 1.00 95.25 107 ILE A O 1
ATOM 806 N N . PHE A 1 108 ? 1.552 11.158 -9.504 1.00 95.75 108 PHE A N 1
ATOM 807 C CA . PHE A 1 108 ? 0.239 11.527 -8.984 1.00 95.75 108 PHE A CA 1
ATOM 808 C C . PHE A 1 108 ? -0.845 11.236 -10.016 1.00 95.75 108 PHE A C 1
ATOM 810 O O . PHE A 1 108 ? -0.626 11.381 -11.213 1.00 95.75 108 PHE A O 1
ATOM 817 N N . LEU A 1 109 ? -2.050 10.916 -9.539 1.00 95.25 109 LEU A N 1
ATOM 818 C CA . LEU A 1 109 ? -3.228 10.721 -10.396 1.00 95.25 109 LEU A CA 1
ATOM 819 C C . LEU A 1 109 ? -3.604 11.979 -11.197 1.00 95.25 109 LEU A C 1
ATOM 821 O O . LEU A 1 109 ? -4.314 11.889 -12.188 1.00 95.25 109 LEU A O 1
ATOM 825 N N . THR A 1 110 ? -3.151 13.149 -10.747 1.00 96.31 110 THR A N 1
ATOM 826 C CA . THR A 1 110 ? -3.410 14.451 -11.371 1.00 96.31 110 THR A CA 1
ATOM 827 C C . THR A 1 110 ? -2.248 14.951 -12.229 1.00 96.31 110 THR A C 1
ATOM 829 O O . THR A 1 110 ? -2.303 16.085 -12.696 1.00 96.31 110 THR A O 1
ATOM 832 N N . ASP A 1 111 ? -1.165 14.180 -12.367 1.00 97.00 111 ASP A N 1
ATOM 833 C CA . ASP A 1 111 ? -0.063 14.570 -13.248 1.00 97.00 111 ASP A CA 1
ATOM 834 C C . ASP A 1 111 ? -0.544 14.570 -14.708 1.00 97.00 111 ASP A C 1
ATOM 836 O O . ASP A 1 111 ? -1.261 13.668 -15.140 1.00 97.00 111 ASP A O 1
ATOM 840 N N . ASP A 1 112 ? -0.134 15.577 -15.481 1.00 97.56 112 ASP A N 1
ATOM 841 C CA . ASP A 1 112 ? -0.406 15.607 -16.916 1.00 97.56 112 ASP A CA 1
ATOM 842 C C . ASP A 1 112 ? 0.431 14.566 -17.683 1.00 97.56 112 ASP A C 1
ATOM 844 O O . ASP A 1 112 ? 1.460 14.074 -17.202 1.00 97.56 112 ASP A O 1
ATOM 848 N N . ARG A 1 113 ? -0.003 14.236 -18.910 1.00 97.38 113 ARG A N 1
ATOM 849 C CA . ARG A 1 113 ? 0.658 13.222 -19.753 1.00 97.38 113 ARG A CA 1
ATOM 850 C C . ARG A 1 113 ? 2.175 13.462 -19.892 1.00 97.38 113 ARG A C 1
ATOM 852 O O . ARG A 1 113 ? 2.927 12.509 -19.664 1.00 97.38 113 ARG A O 1
ATOM 859 N N . PRO A 1 114 ? 2.658 14.694 -20.179 1.00 97.44 114 PRO A N 1
ATOM 860 C CA . PRO A 1 114 ? 4.095 14.966 -20.269 1.00 97.44 114 PRO A CA 1
ATOM 861 C C . PRO A 1 114 ? 4.845 14.780 -18.941 1.00 97.44 114 PRO A C 1
ATOM 863 O O . PRO A 1 114 ? 5.998 14.341 -18.924 1.00 97.44 114 PRO A O 1
ATOM 866 N N . THR A 1 115 ? 4.222 15.102 -17.804 1.00 97.25 115 THR A N 1
ATOM 867 C CA . THR A 1 115 ? 4.824 14.899 -16.481 1.00 97.25 115 THR A CA 1
ATOM 868 C C . THR A 1 115 ? 4.947 13.425 -16.142 1.00 97.25 115 THR A C 1
ATOM 870 O O . THR A 1 115 ? 6.006 13.017 -15.658 1.00 97.25 115 THR A O 1
ATOM 873 N N . VAL A 1 116 ? 3.921 12.622 -16.432 1.00 97.25 116 VAL A N 1
ATOM 874 C CA . VAL A 1 116 ? 3.982 11.163 -16.276 1.00 97.25 116 VAL A CA 1
ATOM 875 C C . VAL A 1 116 ? 5.110 10.590 -17.129 1.00 97.25 116 VAL A C 1
ATOM 877 O O . VAL A 1 116 ? 5.958 9.875 -16.601 1.00 97.25 116 VAL A O 1
ATOM 880 N N . GLU A 1 117 ? 5.189 10.957 -18.411 1.00 96.81 117 GLU A N 1
ATOM 881 C CA . GLU A 1 117 ? 6.251 10.494 -19.314 1.00 96.81 117 GLU A CA 1
ATOM 882 C C . GLU A 1 117 ? 7.640 10.816 -18.764 1.00 96.81 117 GLU A C 1
ATOM 884 O O . GLU A 1 117 ? 8.480 9.927 -18.630 1.00 96.81 117 GLU A O 1
ATOM 889 N N . ARG A 1 118 ? 7.875 12.064 -18.353 1.00 97.38 118 ARG A N 1
ATOM 890 C CA . ARG A 1 118 ? 9.149 12.492 -17.761 1.00 97.38 118 ARG A CA 1
ATOM 891 C C . ARG A 1 118 ? 9.494 11.712 -16.487 1.00 97.38 118 ARG A C 1
ATOM 893 O O . ARG A 1 118 ? 10.643 11.301 -16.319 1.00 97.38 118 ARG A O 1
ATOM 900 N N . LYS A 1 119 ? 8.520 11.486 -15.599 1.00 97.19 119 LYS A N 1
ATOM 901 C CA . LYS A 1 119 ? 8.714 10.713 -14.361 1.00 97.19 119 LYS A CA 1
ATOM 902 C C . LYS A 1 119 ? 9.041 9.252 -14.658 1.00 97.19 119 LYS A C 1
ATOM 904 O O . LYS A 1 119 ? 10.024 8.741 -14.124 1.00 97.19 119 LYS A O 1
ATOM 909 N N . VAL A 1 120 ? 8.288 8.610 -15.550 1.00 96.88 120 VAL A N 1
ATOM 910 C CA . VAL A 1 120 ? 8.529 7.225 -15.982 1.00 96.88 120 VAL A CA 1
ATOM 911 C C . VAL A 1 120 ? 9.906 7.089 -16.635 1.00 96.88 120 VAL A C 1
ATOM 913 O O . VAL A 1 120 ? 10.657 6.165 -16.326 1.00 96.88 120 VAL A O 1
ATOM 916 N N . MET A 1 121 ? 10.302 8.055 -17.468 1.00 96.31 121 MET A N 1
ATOM 917 C CA . MET A 1 121 ? 11.628 8.070 -18.089 1.00 96.31 121 MET A CA 1
ATOM 918 C C . MET A 1 121 ? 12.763 8.133 -17.063 1.00 96.31 121 MET A C 1
ATOM 920 O O . MET A 1 121 ? 13.786 7.465 -17.231 1.00 96.31 121 MET A O 1
ATOM 924 N N . SER A 1 122 ? 12.558 8.865 -15.967 1.00 94.62 122 SER A N 1
ATOM 925 C CA . SER A 1 122 ? 13.518 8.982 -14.864 1.00 94.62 122 SER A CA 1
ATOM 926 C C . SER A 1 122 ? 13.558 7.783 -13.909 1.00 94.62 122 SER A C 1
ATOM 928 O O . SER A 1 122 ? 14.411 7.758 -13.025 1.00 94.62 122 SER A O 1
ATOM 930 N N . MET A 1 123 ? 12.669 6.791 -14.069 1.00 94.56 123 MET A N 1
ATOM 931 C CA . MET A 1 123 ? 12.606 5.649 -13.152 1.00 94.56 123 MET A CA 1
ATOM 932 C C . MET A 1 123 ? 13.925 4.886 -13.101 1.00 94.56 123 MET A C 1
ATOM 934 O O . MET A 1 123 ? 14.544 4.607 -14.132 1.00 94.56 123 MET A O 1
ATOM 938 N N . TYR A 1 124 ? 14.306 4.488 -11.896 1.00 92.31 124 TYR A N 1
ATOM 939 C CA . TYR A 1 124 ? 15.358 3.512 -11.672 1.00 92.31 124 TYR A CA 1
ATOM 940 C C . TYR A 1 124 ? 15.023 2.188 -12.382 1.00 92.31 124 TYR A C 1
ATOM 942 O O . TYR A 1 124 ? 13.863 1.782 -12.421 1.00 92.31 124 TYR A O 1
ATOM 950 N N . THR A 1 125 ? 16.024 1.513 -12.945 1.00 90.44 125 THR A N 1
ATOM 951 C CA . THR A 1 125 ? 15.858 0.212 -13.616 1.00 90.44 125 THR A CA 1
ATOM 952 C C . THR A 1 125 ? 16.785 -0.839 -13.015 1.00 90.44 125 THR A C 1
ATOM 954 O O . THR A 1 125 ? 16.488 -1.372 -11.948 1.00 90.44 125 THR A O 1
ATOM 957 N N . ASP A 1 126 ? 17.890 -1.158 -13.688 1.00 86.75 126 ASP A N 1
ATOM 958 C CA . ASP A 1 126 ? 18.871 -2.151 -13.261 1.00 86.75 126 ASP A CA 1
ATOM 959 C C . ASP A 1 126 ? 20.281 -1.541 -13.341 1.00 86.75 126 ASP A C 1
ATOM 961 O O . ASP A 1 126 ? 20.745 -1.241 -14.440 1.00 86.75 126 ASP A O 1
ATOM 965 N N . PRO A 1 127 ? 20.987 -1.362 -12.210 1.00 84.50 127 PRO A N 1
ATOM 966 C CA . PRO A 1 127 ? 22.303 -0.731 -12.190 1.00 84.50 127 PRO A CA 1
ATOM 967 C C . PRO A 1 127 ? 23.382 -1.633 -12.798 1.00 84.50 127 PRO A C 1
ATOM 969 O O . PRO A 1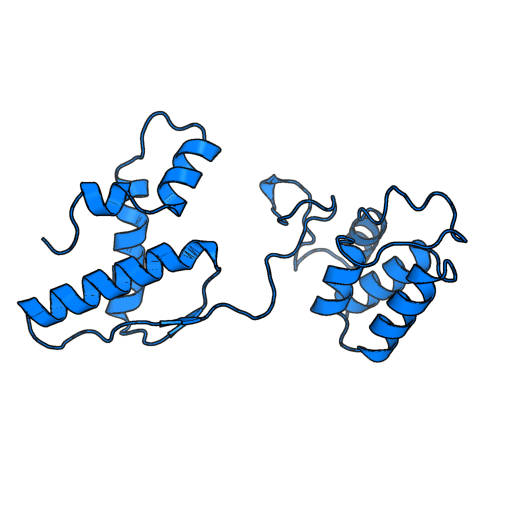 127 ? 24.454 -1.150 -13.148 1.00 84.50 127 PRO A O 1
ATOM 972 N N . THR A 1 128 ? 23.118 -2.940 -12.912 1.00 85.00 128 THR A N 1
ATOM 973 C CA . THR A 1 128 ? 24.043 -3.899 -13.531 1.00 85.00 128 THR A CA 1
ATOM 974 C C . THR A 1 128 ? 23.958 -3.887 -15.054 1.00 85.00 128 THR A C 1
ATOM 976 O O . THR A 1 128 ? 24.818 -4.456 -15.724 1.00 85.00 128 THR A O 1
ATOM 979 N N . ARG A 1 129 ? 22.956 -3.198 -15.611 1.00 86.31 129 ARG A N 1
ATOM 980 C CA . ARG A 1 129 ? 22.731 -3.077 -17.044 1.00 86.31 129 ARG A CA 1
ATOM 981 C C . ARG A 1 129 ? 23.375 -1.798 -17.582 1.00 86.31 129 ARG A C 1
ATOM 983 O O . ARG A 1 129 ? 22.762 -0.735 -17.572 1.00 86.31 129 ARG A O 1
ATOM 990 N N . ILE A 1 130 ? 24.615 -1.905 -18.059 1.00 84.94 130 ILE A N 1
ATOM 991 C CA . ILE A 1 130 ? 25.380 -0.748 -18.553 1.00 84.94 130 ILE A CA 1
ATOM 992 C C . ILE A 1 130 ? 25.017 -0.443 -20.012 1.00 84.94 130 ILE A C 1
ATOM 994 O O . ILE A 1 130 ? 24.814 0.715 -20.374 1.00 84.94 130 ILE A O 1
ATOM 998 N N . HIS A 1 131 ? 24.889 -1.476 -20.846 1.00 85.19 131 HIS A N 1
ATOM 999 C CA . HIS A 1 131 ? 24.547 -1.351 -22.260 1.00 85.19 131 HIS A CA 1
ATOM 1000 C C . HIS A 1 131 ? 23.167 -1.937 -22.565 1.00 85.19 131 HIS A C 1
ATOM 1002 O O . HIS A 1 131 ? 22.674 -2.851 -21.906 1.00 85.19 131 HIS A O 1
ATOM 1008 N N . VAL A 1 132 ? 22.547 -1.453 -23.645 1.00 83.38 132 VAL A N 1
ATOM 1009 C CA . VAL A 1 132 ? 21.242 -1.943 -24.128 1.00 83.38 132 VAL A CA 1
ATOM 1010 C C . VAL A 1 132 ? 21.275 -3.442 -24.448 1.00 83.38 132 VAL A C 1
ATOM 1012 O O . VAL A 1 132 ? 20.276 -4.136 -24.268 1.00 83.38 132 VAL A O 1
ATOM 1015 N N . THR A 1 133 ? 22.422 -3.952 -24.887 1.00 86.69 133 THR A N 1
ATOM 1016 C CA . THR A 1 133 ? 22.633 -5.368 -25.207 1.00 86.69 133 THR A CA 1
ATOM 1017 C C . THR A 1 133 ? 22.857 -6.249 -23.983 1.00 86.69 133 THR A C 1
ATOM 1019 O O . THR A 1 133 ? 22.839 -7.472 -24.115 1.00 86.69 133 THR A O 1
ATOM 1022 N N . ASP A 1 134 ? 23.053 -5.659 -22.803 1.00 88.25 134 ASP A N 1
ATOM 1023 C CA . ASP A 1 134 ? 23.310 -6.422 -21.588 1.00 88.25 134 ASP A CA 1
ATOM 1024 C C . ASP A 1 134 ? 21.996 -7.042 -21.078 1.00 88.25 134 ASP A C 1
ATOM 1026 O O . ASP A 1 134 ? 20.957 -6.361 -21.042 1.00 88.25 134 ASP A O 1
ATOM 1030 N N . PRO A 1 135 ? 22.009 -8.332 -20.690 1.00 91.31 135 PRO A N 1
ATOM 1031 C CA . PRO A 1 135 ? 20.904 -8.967 -19.983 1.00 91.31 135 PRO A CA 1
ATOM 1032 C C . PRO A 1 135 ? 20.531 -8.188 -18.720 1.00 91.31 135 PRO A C 1
ATOM 1034 O O . PRO A 1 135 ? 21.394 -7.899 -17.896 1.00 91.31 135 PRO A O 1
ATOM 1037 N N . GLY A 1 136 ? 19.247 -7.874 -18.553 1.00 90.69 136 GLY A N 1
ATOM 1038 C CA . GLY A 1 136 ? 18.754 -7.169 -17.372 1.00 90.69 136 GLY A CA 1
ATOM 1039 C C . GLY A 1 136 ? 17.858 -8.023 -16.475 1.00 90.69 136 GLY A C 1
ATOM 1040 O O . GLY A 1 136 ? 17.210 -8.982 -16.911 1.00 90.69 136 GLY A O 1
ATOM 1041 N N . HIS A 1 137 ? 17.755 -7.626 -15.212 1.00 92.19 137 HIS A N 1
ATOM 1042 C CA . HIS A 1 137 ? 16.890 -8.252 -14.221 1.00 92.19 137 HIS A CA 1
ATOM 1043 C C . HIS A 1 137 ? 15.513 -7.584 -14.194 1.00 92.19 137 HIS A C 1
ATOM 1045 O O . HIS A 1 137 ? 15.375 -6.368 -14.075 1.00 92.19 137 HIS A O 1
ATOM 1051 N N . THR A 1 138 ? 14.459 -8.399 -14.270 1.00 90.25 138 THR A N 1
ATOM 1052 C CA . THR A 1 138 ? 13.072 -7.917 -14.134 1.00 90.25 138 THR A CA 1
ATOM 1053 C C . THR A 1 138 ? 12.629 -7.879 -12.673 1.00 90.25 138 THR A C 1
ATOM 1055 O O . THR A 1 138 ? 11.773 -7.088 -12.298 1.00 90.25 138 THR A O 1
ATOM 1058 N N . ARG A 1 139 ? 13.188 -8.757 -11.829 1.00 87.56 139 ARG A N 1
ATOM 1059 C CA . ARG A 1 139 ? 12.857 -8.824 -10.403 1.00 87.56 139 ARG A CA 1
ATOM 1060 C C . ARG A 1 139 ? 13.547 -7.674 -9.673 1.00 87.56 139 ARG A C 1
ATOM 1062 O O . ARG A 1 139 ? 14.758 -7.538 -9.771 1.00 87.56 139 ARG A O 1
ATOM 1069 N N . GLY A 1 140 ? 12.777 -6.887 -8.924 1.00 85.38 140 GLY A N 1
ATOM 1070 C CA . GLY A 1 140 ? 13.285 -5.704 -8.218 1.00 85.38 140 GLY A CA 1
ATOM 1071 C C . GLY A 1 140 ? 13.400 -4.452 -9.093 1.00 85.38 140 GLY A C 1
ATOM 1072 O O . GLY A 1 140 ? 13.706 -3.387 -8.568 1.00 85.38 140 GLY A O 1
ATOM 1073 N N . ASN A 1 141 ? 13.109 -4.552 -10.393 1.00 92.31 141 ASN A N 1
ATOM 1074 C CA . ASN A 1 141 ? 13.060 -3.405 -11.290 1.00 92.31 141 ASN A CA 1
ATOM 1075 C C . ASN A 1 141 ? 11.660 -2.764 -11.219 1.00 92.31 141 ASN A C 1
ATOM 1077 O O . ASN A 1 141 ? 10.680 -3.407 -11.614 1.00 92.31 141 ASN A O 1
ATOM 1081 N N . PRO A 1 142 ? 11.534 -1.515 -10.732 1.00 93.31 142 PRO A N 1
ATOM 1082 C CA . PRO A 1 142 ? 10.235 -0.891 -10.509 1.00 93.31 142 PRO A CA 1
ATOM 1083 C C . PRO A 1 142 ? 9.454 -0.679 -11.812 1.00 93.31 142 PRO A C 1
ATOM 1085 O O . PRO A 1 142 ? 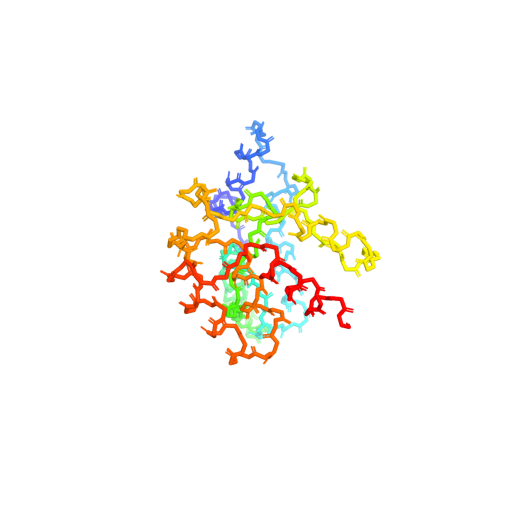8.229 -0.696 -11.771 1.00 93.31 142 PRO A O 1
ATOM 1088 N N . VAL A 1 143 ? 10.115 -0.558 -12.969 1.00 95.44 143 VAL A N 1
ATOM 1089 C CA . VAL A 1 143 ? 9.433 -0.408 -14.267 1.00 95.44 143 VAL A CA 1
ATOM 1090 C C . VAL A 1 143 ? 8.581 -1.640 -14.586 1.00 95.44 143 VAL A C 1
ATOM 1092 O O . VAL A 1 143 ? 7.427 -1.503 -14.985 1.00 95.44 143 VAL A O 1
ATOM 1095 N N . PHE A 1 144 ? 9.098 -2.849 -14.344 1.00 95.19 144 PHE A N 1
ATOM 1096 C CA . PHE A 1 144 ? 8.323 -4.076 -14.561 1.00 95.19 144 PHE A CA 1
ATOM 1097 C C . PHE A 1 144 ? 7.234 -4.274 -13.508 1.00 95.19 144 PHE A C 1
ATOM 1099 O O . PHE A 1 144 ? 6.145 -4.711 -13.859 1.00 95.19 144 PHE A O 1
ATOM 1106 N N . THR A 1 145 ? 7.475 -3.871 -12.256 1.00 93.44 145 THR A N 1
ATOM 1107 C CA . THR A 1 145 ? 6.420 -3.852 -11.228 1.00 93.44 145 THR A CA 1
ATOM 1108 C C . THR A 1 145 ? 5.247 -2.957 -11.637 1.00 93.44 145 THR A C 1
ATOM 1110 O O . THR A 1 145 ? 4.098 -3.291 -11.370 1.00 93.44 145 THR A O 1
ATOM 1113 N N . TYR A 1 146 ? 5.517 -1.823 -12.288 1.00 94.88 146 TYR A N 1
ATOM 1114 C CA . TYR A 1 146 ? 4.465 -0.923 -12.764 1.00 94.88 146 TYR A CA 1
ATOM 1115 C C . TYR A 1 146 ? 3.774 -1.465 -14.014 1.00 94.88 146 TYR A C 1
ATOM 1117 O O . TYR A 1 146 ? 2.561 -1.331 -14.127 1.00 94.88 146 TYR A O 1
ATOM 1125 N N . HIS A 1 147 ? 4.506 -2.109 -14.925 1.00 95.81 147 HIS A N 1
ATOM 1126 C CA . HIS A 1 147 ? 3.882 -2.822 -16.039 1.00 95.81 147 HIS A CA 1
ATOM 1127 C C . HIS A 1 147 ? 2.896 -3.880 -15.544 1.00 95.81 147 HIS A C 1
ATOM 1129 O O . HIS A 1 147 ? 1.761 -3.889 -15.999 1.00 95.81 147 HIS A O 1
ATOM 1135 N N . ASP A 1 148 ? 3.291 -4.696 -14.567 1.00 92.88 148 ASP A N 1
ATOM 1136 C CA . ASP A 1 148 ? 2.424 -5.728 -13.986 1.00 92.88 148 ASP A CA 1
ATOM 1137 C C . ASP A 1 148 ? 1.165 -5.148 -13.319 1.00 92.88 148 ASP A C 1
ATOM 1139 O O . ASP A 1 148 ? 0.146 -5.828 -13.230 1.00 92.88 148 ASP A O 1
ATOM 1143 N N . ALA A 1 149 ? 1.230 -3.902 -12.838 1.00 91.38 149 ALA A N 1
ATOM 1144 C CA . ALA A 1 149 ? 0.125 -3.244 -12.146 1.00 91.38 149 ALA A CA 1
ATOM 1145 C C . ALA A 1 149 ? -0.810 -2.444 -13.068 1.00 91.38 149 ALA A C 1
ATOM 1147 O O . ALA A 1 149 ? -1.989 -2.309 -12.749 1.00 91.38 149 ALA A O 1
ATOM 1148 N N . PHE A 1 150 ? -0.295 -1.870 -14.161 1.00 93.50 150 PHE A N 1
ATOM 1149 C CA . PHE A 1 150 ? -1.022 -0.882 -14.972 1.00 93.50 150 PHE A CA 1
ATOM 1150 C C . PHE A 1 150 ? -1.162 -1.245 -16.453 1.00 93.50 150 PHE A C 1
ATOM 1152 O O . PHE A 1 150 ? -1.974 -0.625 -17.138 1.00 93.50 150 PHE A O 1
ATOM 1159 N N . ASN A 1 151 ? -0.373 -2.193 -16.969 1.00 94.88 151 ASN A N 1
ATOM 1160 C CA . ASN A 1 151 ? -0.486 -2.632 -18.356 1.00 94.88 151 ASN A CA 1
ATOM 1161 C C . ASN A 1 151 ? -1.400 -3.860 -18.452 1.00 94.88 151 ASN A C 1
ATOM 1163 O O . ASN A 1 151 ? -1.018 -4.949 -18.025 1.00 94.88 151 ASN A O 1
ATOM 1167 N N . ASP A 1 152 ? -2.588 -3.679 -19.033 1.00 94.00 152 ASP A N 1
ATOM 1168 C CA . ASP A 1 152 ? -3.553 -4.771 -19.231 1.00 94.00 152 ASP A CA 1
ATOM 1169 C C . ASP A 1 152 ? -3.123 -5.747 -20.341 1.00 94.00 152 ASP A C 1
ATOM 1171 O O . ASP A 1 152 ? -3.624 -6.870 -20.397 1.00 94.00 152 ASP A O 1
ATOM 1175 N N . ASP A 1 153 ? -2.201 -5.348 -21.227 1.00 95.62 153 ASP A N 1
ATOM 1176 C CA . ASP A 1 153 ? -1.634 -6.243 -22.239 1.00 95.62 153 ASP A CA 1
ATOM 1177 C C . ASP A 1 153 ? -0.544 -7.122 -21.608 1.00 95.62 153 ASP A C 1
ATOM 1179 O O . ASP A 1 153 ? 0.658 -6.843 -21.665 1.00 95.62 153 ASP A O 1
ATOM 1183 N N . HIS A 1 154 ? -0.984 -8.192 -20.946 1.00 93.62 154 HIS A N 1
ATOM 1184 C CA . HIS A 1 154 ? -0.093 -9.130 -20.266 1.00 93.62 154 HIS A CA 1
ATOM 1185 C C . HIS A 1 154 ? 0.878 -9.842 -21.223 1.00 93.62 154 HIS A C 1
ATOM 1187 O O . HIS A 1 154 ? 1.999 -10.162 -20.816 1.00 93.62 154 HIS A O 1
ATOM 1193 N N . ASP A 1 155 ? 0.497 -10.043 -22.487 1.00 96.50 155 ASP A N 1
ATOM 1194 C CA . ASP A 1 155 ? 1.367 -10.655 -23.494 1.00 96.50 155 ASP A CA 1
ATOM 1195 C C . ASP A 1 155 ? 2.515 -9.707 -23.873 1.00 96.50 155 ASP A C 1
ATOM 1197 O O . ASP A 1 155 ? 3.673 -10.135 -23.947 1.00 96.50 155 ASP A O 1
ATOM 1201 N N . GLU A 1 156 ? 2.235 -8.405 -24.026 1.00 95.81 156 GLU A N 1
ATOM 1202 C CA . GLU A 1 156 ? 3.269 -7.380 -24.218 1.00 95.81 156 GLU A CA 1
ATOM 1203 C C . GLU A 1 156 ? 4.224 -7.333 -23.018 1.00 95.81 156 GLU A C 1
ATOM 1205 O O . GLU A 1 156 ? 5.447 -7.286 -23.191 1.00 95.81 156 GLU A O 1
ATOM 1210 N N . VAL A 1 157 ? 3.696 -7.382 -21.792 1.00 96.50 157 VAL A N 1
ATOM 1211 C CA . VAL A 1 157 ? 4.520 -7.360 -20.575 1.00 96.50 157 VAL A CA 1
ATOM 1212 C C . VAL A 1 157 ? 5.457 -8.568 -20.508 1.00 96.50 157 VAL A C 1
ATOM 1214 O O . VAL A 1 157 ? 6.650 -8.408 -20.218 1.00 96.50 157 VAL A O 1
ATOM 1217 N N . GLU A 1 158 ? 4.967 -9.772 -20.801 1.00 96.81 158 GLU A N 1
ATOM 1218 C CA . GLU A 1 158 ? 5.802 -10.974 -20.795 1.00 96.81 158 GLU A CA 1
ATOM 1219 C C . GLU A 1 158 ? 6.825 -10.990 -21.942 1.00 96.81 158 GLU A C 1
ATOM 1221 O O . GLU A 1 158 ? 7.976 -11.402 -21.730 1.00 96.81 158 GLU A O 1
ATOM 1226 N N . ASP A 1 159 ? 6.484 -10.466 -23.124 1.00 97.25 159 ASP A N 1
ATOM 1227 C CA . ASP A 1 159 ? 7.453 -10.264 -24.207 1.00 97.25 159 ASP A CA 1
ATOM 1228 C C . ASP A 1 159 ? 8.560 -9.278 -23.803 1.00 97.25 159 ASP A C 1
ATOM 1230 O O . ASP A 1 159 ? 9.752 -9.594 -23.932 1.00 97.25 159 ASP A O 1
ATOM 1234 N N . LEU A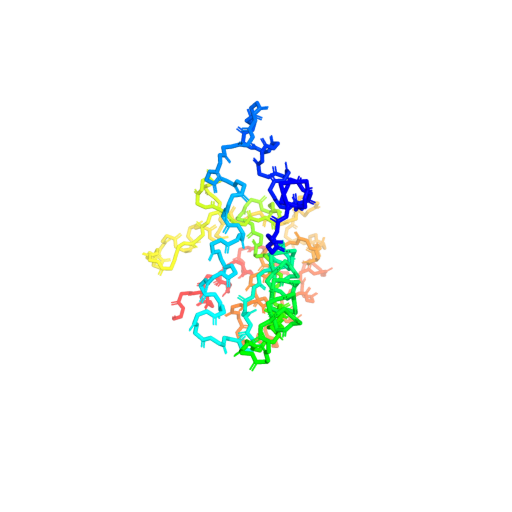 1 160 ? 8.196 -8.123 -23.234 1.00 96.50 160 LEU A N 1
ATOM 1235 C CA . LEU A 1 160 ? 9.153 -7.128 -22.748 1.00 96.50 160 LEU A CA 1
ATOM 1236 C C . LEU A 1 160 ? 10.088 -7.740 -21.702 1.00 96.50 160 LEU A C 1
ATOM 1238 O O . LEU A 1 160 ? 11.307 -7.613 -21.826 1.00 96.50 160 LEU A O 1
ATOM 1242 N N . LYS A 1 161 ? 9.558 -8.483 -20.720 1.00 96.56 161 LYS A N 1
ATOM 1243 C CA . LYS A 1 161 ? 10.371 -9.194 -19.716 1.00 96.56 161 LYS A CA 1
ATOM 1244 C C . LYS A 1 161 ? 11.325 -10.198 -20.365 1.00 96.56 161 LYS A C 1
ATOM 1246 O O . LYS A 1 161 ? 12.499 -10.273 -19.992 1.00 96.56 161 LYS A O 1
ATOM 1251 N N . LYS A 1 162 ? 10.853 -10.979 -21.341 1.00 96.75 162 LYS A N 1
ATOM 1252 C CA . LYS A 1 162 ? 11.661 -11.980 -22.055 1.00 96.75 162 LYS A CA 1
ATOM 1253 C C . LYS A 1 162 ? 12.778 -11.333 -22.868 1.00 96.75 162 LYS A C 1
ATOM 1255 O O . LYS A 1 162 ? 13.905 -11.833 -22.840 1.00 96.75 162 LYS A O 1
ATOM 1260 N N . ARG A 1 163 ? 12.497 -10.242 -23.583 1.00 95.56 163 ARG A N 1
ATOM 1261 C CA . ARG A 1 163 ? 13.510 -9.490 -24.336 1.00 95.56 163 ARG A CA 1
ATOM 1262 C C . ARG A 1 163 ? 14.496 -8.794 -23.403 1.00 95.56 163 ARG A C 1
ATOM 1264 O O . ARG A 1 163 ? 15.690 -8.819 -23.690 1.00 95.56 163 ARG A O 1
ATOM 1271 N N . TYR A 1 164 ? 14.039 -8.260 -22.271 1.00 95.00 164 TYR A N 1
ATOM 1272 C CA . TYR A 1 164 ? 14.883 -7.557 -21.298 1.00 95.00 164 TYR A CA 1
ATOM 1273 C C . TYR A 1 164 ? 15.924 -8.489 -20.672 1.00 95.00 164 TYR A C 1
ATOM 1275 O O . TYR A 1 164 ? 17.116 -8.191 -20.685 1.00 95.00 164 TYR A O 1
ATOM 1283 N N . ARG A 1 165 ? 15.505 -9.694 -20.260 1.00 94.69 165 ARG A N 1
ATOM 1284 C CA . ARG A 1 165 ? 16.413 -10.744 -19.752 1.00 94.69 165 ARG A CA 1
ATOM 1285 C C . ARG A 1 165 ? 17.424 -11.242 -20.785 1.00 94.69 165 ARG A C 1
ATOM 1287 O O . ARG A 1 165 ? 18.411 -11.860 -20.415 1.00 94.69 165 ARG A O 1
ATOM 1294 N N . LYS A 1 166 ? 17.178 -11.014 -22.076 1.00 94.38 166 LYS A N 1
ATOM 1295 C CA . LYS A 1 166 ? 18.073 -11.403 -23.177 1.00 94.38 166 LYS A CA 1
ATOM 1296 C C . LYS A 1 166 ? 18.906 -10.240 -23.721 1.00 94.38 166 LYS A C 1
ATOM 1298 O O . LYS A 1 166 ? 19.605 -10.447 -24.706 1.00 94.38 166 LYS A O 1
ATOM 1303 N N . GLY A 1 167 ? 18.774 -9.033 -23.161 1.00 92.81 167 GLY A N 1
ATOM 1304 C CA . GLY A 1 167 ? 19.439 -7.841 -23.695 1.00 92.81 167 GLY A CA 1
ATOM 1305 C C . GLY A 1 167 ? 18.939 -7.432 -25.088 1.00 92.81 167 GLY A C 1
ATOM 1306 O O . GLY A 1 167 ? 19.684 -6.878 -25.885 1.00 92.81 167 GLY A O 1
ATOM 1307 N N . LYS A 1 168 ? 17.681 -7.746 -25.428 1.00 93.81 168 LYS A N 1
ATOM 1308 C CA . LYS A 1 168 ? 17.082 -7.490 -26.756 1.00 93.81 168 LYS A CA 1
ATOM 1309 C C . LYS A 1 168 ? 16.099 -6.314 -26.795 1.00 93.81 168 LYS A C 1
ATOM 1311 O O . LYS A 1 168 ? 15.405 -6.139 -27.791 1.00 93.81 168 LYS A O 1
ATOM 1316 N N . VAL A 1 169 ? 15.989 -5.547 -25.713 1.00 93.25 169 VAL A N 1
ATOM 1317 C CA . VAL A 1 169 ? 15.114 -4.363 -25.624 1.00 93.25 169 VAL A CA 1
ATOM 1318 C C . VAL A 1 169 ? 15.718 -3.333 -24.682 1.00 93.25 169 VAL A C 1
ATOM 1320 O O . VAL A 1 169 ? 16.107 -3.686 -23.574 1.00 93.25 169 VAL A O 1
ATOM 1323 N N . GLY A 1 170 ? 15.816 -2.072 -25.093 1.00 92.94 170 GLY A N 1
ATOM 1324 C CA . GLY A 1 170 ? 16.371 -1.005 -24.253 1.00 92.94 170 GLY A CA 1
ATOM 1325 C C . GLY A 1 170 ? 15.374 -0.445 -23.241 1.00 92.94 170 GLY A C 1
ATOM 1326 O O . GLY A 1 170 ? 14.164 -0.501 -23.451 1.00 92.94 170 GLY A O 1
ATOM 1327 N N . ASP A 1 171 ? 15.890 0.156 -22.169 1.00 93.19 171 ASP A N 1
ATOM 1328 C CA . ASP A 1 171 ? 15.082 0.769 -21.105 1.00 93.19 171 ASP A CA 1
ATOM 1329 C C . ASP A 1 171 ? 14.133 1.850 -21.635 1.00 93.19 171 ASP A C 1
ATOM 1331 O O . ASP A 1 171 ? 13.021 1.986 -21.133 1.00 93.19 171 ASP A O 1
ATOM 1335 N N . VAL A 1 172 ? 14.543 2.589 -22.673 1.00 94.38 172 VAL A N 1
ATOM 1336 C CA . VAL A 1 172 ? 13.710 3.623 -23.306 1.00 94.38 172 VAL A CA 1
ATOM 1337 C C . VAL A 1 172 ? 12.432 3.026 -23.887 1.00 94.38 172 VAL A C 1
ATOM 1339 O O . VAL A 1 172 ? 11.357 3.558 -23.636 1.00 94.38 172 VAL A O 1
ATOM 1342 N N . GLU A 1 173 ? 12.520 1.911 -24.618 1.00 95.44 173 GLU A N 1
ATOM 1343 C CA . GLU A 1 173 ? 11.339 1.267 -25.205 1.00 95.44 173 GLU A CA 1
ATOM 1344 C C . GLU A 1 173 ? 10.388 0.791 -24.103 1.00 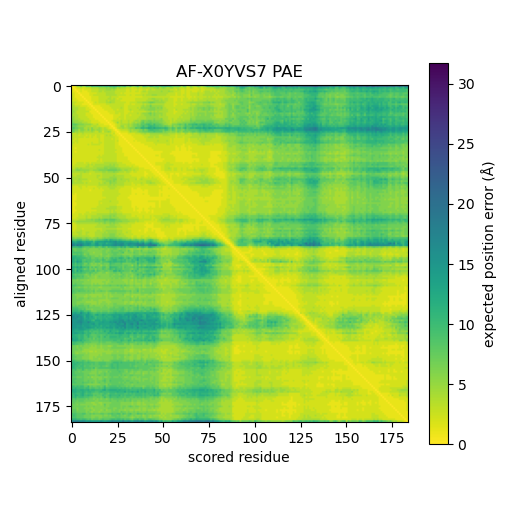95.44 173 GLU A C 1
ATOM 1346 O O . GLU A 1 173 ? 9.204 1.122 -24.133 1.00 95.44 173 GLU A O 1
ATOM 1351 N N . VAL A 1 174 ? 10.915 0.090 -23.091 1.00 96.19 174 VAL A N 1
ATOM 1352 C CA . VAL A 1 174 ? 10.119 -0.403 -21.954 1.00 96.19 174 VAL A CA 1
ATOM 1353 C C . VAL A 1 174 ? 9.411 0.764 -21.254 1.00 96.19 174 VAL A C 1
ATOM 1355 O O . VAL A 1 174 ? 8.198 0.744 -21.069 1.00 96.19 174 VAL A O 1
ATOM 1358 N N . LYS A 1 175 ? 10.138 1.841 -20.942 1.00 97.06 175 LYS A N 1
ATOM 1359 C CA . LYS A 1 175 ? 9.584 3.030 -20.279 1.00 97.06 175 LYS A CA 1
ATOM 1360 C C . LYS A 1 175 ? 8.554 3.768 -21.138 1.00 97.06 175 LYS A C 1
ATOM 1362 O O . LYS A 1 175 ? 7.561 4.247 -20.599 1.00 97.06 175 LYS A O 1
ATOM 1367 N N . GLN A 1 176 ? 8.735 3.838 -22.458 1.00 97.12 176 GLN A N 1
ATOM 1368 C CA . GLN A 1 176 ? 7.729 4.411 -23.363 1.00 97.12 176 GLN A CA 1
ATOM 1369 C C . GLN A 1 176 ? 6.435 3.600 -23.357 1.00 97.12 176 GLN A C 1
ATOM 1371 O O . GLN A 1 176 ? 5.354 4.188 -23.311 1.00 97.12 176 GLN A O 1
ATOM 1376 N N . ARG A 1 177 ? 6.531 2.264 -23.386 1.00 96.81 177 ARG A N 1
ATOM 1377 C CA . ARG A 1 177 ? 5.359 1.383 -23.281 1.00 96.81 177 ARG A CA 1
ATOM 1378 C C . ARG A 1 177 ? 4.658 1.568 -21.939 1.00 96.81 177 ARG A C 1
ATOM 1380 O O . ARG A 1 177 ? 3.443 1.742 -21.917 1.00 96.81 177 ARG A O 1
ATOM 1387 N N . LEU A 1 178 ? 5.417 1.649 -20.845 1.00 97.25 178 LEU A N 1
ATOM 1388 C CA . LEU A 1 178 ? 4.846 1.903 -19.525 1.00 97.25 178 LEU A CA 1
ATOM 1389 C C . LEU A 1 178 ? 4.124 3.252 -19.452 1.00 97.25 178 LEU A C 1
ATOM 1391 O O . LEU A 1 178 ? 2.997 3.324 -18.972 1.00 97.25 178 LEU A O 1
ATOM 1395 N N . ALA A 1 179 ? 4.752 4.323 -19.940 1.00 97.12 179 ALA A N 1
ATOM 1396 C CA . ALA A 1 179 ? 4.153 5.653 -19.911 1.00 97.12 179 ALA A CA 1
ATOM 1397 C C . ALA A 1 179 ? 2.833 5.697 -20.696 1.00 97.12 179 ALA A C 1
ATOM 1399 O O . ALA A 1 179 ? 1.878 6.319 -20.240 1.00 97.12 179 ALA A O 1
ATOM 1400 N N . ARG A 1 180 ? 2.748 4.987 -21.832 1.00 96.12 180 ARG A N 1
ATOM 1401 C CA . ARG A 1 180 ? 1.494 4.837 -22.589 1.00 96.12 180 ARG A CA 1
ATOM 1402 C C . ARG A 1 180 ? 0.424 4.093 -21.796 1.00 96.12 180 ARG A C 1
ATOM 1404 O O . ARG A 1 180 ? -0.713 4.546 -21.789 1.00 96.12 180 ARG A O 1
ATOM 1411 N N . ALA A 1 181 ? 0.787 2.999 -21.124 1.00 95.81 181 ALA A N 1
ATOM 1412 C CA . ALA A 1 181 ? -0.144 2.235 -20.296 1.00 95.81 181 ALA A CA 1
ATOM 1413 C C . ALA A 1 181 ? -0.692 3.065 -19.120 1.00 95.81 181 ALA A C 1
ATOM 1415 O O . ALA A 1 181 ? -1.880 2.997 -18.827 1.00 95.81 181 ALA A O 1
ATOM 1416 N N . ILE A 1 182 ? 0.145 3.896 -18.485 1.00 95.44 182 ILE A N 1
ATOM 1417 C CA . ILE A 1 182 ? -0.279 4.770 -17.377 1.00 95.44 182 ILE A CA 1
ATOM 1418 C C . ILE A 1 182 ? -1.147 5.939 -17.873 1.00 95.44 182 ILE A C 1
ATOM 1420 O O . ILE A 1 182 ? -2.124 6.287 -17.221 1.00 95.44 182 ILE A O 1
ATOM 1424 N N . ASN A 1 183 ? -0.813 6.542 -19.018 1.00 94.75 183 ASN A N 1
ATOM 1425 C CA . ASN A 1 183 ? -1.505 7.716 -19.571 1.00 94.75 183 ASN A CA 1
ATOM 1426 C C . ASN A 1 183 ? -2.808 7.398 -20.328 1.00 94.75 183 ASN A C 1
ATOM 1428 O O . ASN A 1 183 ? -3.304 8.263 -21.057 1.00 94.75 183 ASN A O 1
ATOM 1432 N N . ARG A 1 184 ? -3.317 6.171 -20.257 1.00 88.88 184 ARG A N 1
ATOM 1433 C CA . ARG A 1 184 ? -4.525 5.780 -20.990 1.00 88.88 184 ARG A CA 1
ATOM 1434 C C . ARG A 1 184 ? -5.757 6.558 -20.539 1.00 88.88 184 ARG A C 1
ATOM 1436 O O . ARG A 1 184 ? -5.976 6.674 -19.315 1.00 88.88 184 ARG A O 1
#

pLDDT: mean 92.42, std 5.33, range [67.25, 98.25]

Radius of gyration: 21.92 Å; Cα contacts (8 Å, |Δi|>4): 231; chains: 1; bounding box: 50×28×57 Å

Foldseek 3Di:
DLDDLVRLVPQPLLVVVCVVVVPPDQDPCSSCVLVVVLCVCFVVQAAEAEDAPSCVSSLVSSLSSQVSCCVVPNNRHHNHDYDYDPQHAQAFLALHRHHDPVVVRDDDPPDDLVRLLVSLLSRDAAPVCPDLQDAGDLPSGSLLSLCVVQPPPVVVSVVCNVCNRRSNGGSNVSSVSSSVSSND

Secondary structure (DSSP, 8-state):
--S-HHHHTT-HHHHHHHHHTT-SS--HHHHHHHHHHHHHHHHTT-SEEEE-GGGHHHHHHHHHHHHHHHHHH-S-S---EEEE-SS--PPPTTS-S---GGGT----TT--HHHHHHHHHT----TT--STTS----TT-HHHHHHHHH---HHHHHHHHHHHTTT-S-HHHHHHHHHHHHT-

Solvent-accessible surface area (backbone atoms only — not comparable to full-atom values): 10501 Å² total; per-residue (Å²): 132,85,75,53,71,76,59,48,71,61,39,64,61,60,51,49,50,32,58,78,68,67,45,95,65,79,50,70,66,66,52,42,44,52,57,52,54,28,48,62,40,50,76,72,50,40,55,67,42,82,40,57,82,78,48,46,66,42,44,51,49,30,31,52,40,26,48,52,46,23,76,74,75,48,90,77,52,55,66,44,42,72,42,63,66,93,72,70,73,56,48,9,40,75,47,42,77,57,47,33,80,92,72,72,27,58,87,58,97,82,54,52,66,70,54,45,40,54,50,45,65,66,36,38,62,49,93,86,39,85,50,55,64,38,56,38,62,60,80,82,13,35,61,51,56,47,34,75,72,52,37,86,56,57,68,59,52,52,48,50,50,56,30,25,50,62,14,70,47,42,70,67,59,54,32,52,54,43,32,52,42,68,64,105

InterPro domains:
  IPR002305 Aminoacyl-tRNA synthetase, class Ic [PF00579] (3-183)
  IPR002306 Tryptophan-tRNA ligase [PR01039] (47-68)
  IPR002306 Tryptophan-tRNA ligase [PR01039] (98-108)
  IPR014729 Rossmann-like alpha/beta/alpha sandwich fold [G3DSA:3.40.50.620] (1-94)
  IPR050203 Tryptophan--tRNA ligase [PTHR43766] (1-183)

Mean predicted aligned error: 5.59 Å

Sequence (184 aa):
SLVSVPRARRIPTLKEQVRDLKLESASMALLAYPILQAADILMVKGDLVPVGKDQLSHIELTREIARRFNDSFGPVFPVPEGLVGPVATLPGLDGKAKMGKSLGNAIFLTDDRPTVERKVMSMYTDPTRIHVTDPGHTRGNPVFTYHDAFNDDHDEVEDLKKRYRKGKVGDVEVKQRLARAINR